Protein AF-A0A165CQB0-F1 (afdb_monomer_lite)

Secondary structure (DSSP, 8-state):
-------------PPP----PPP-----------------------PPP-----------------------TTTT---HHHHHHHHHHHHHHHHHHHHHHHHHHHHHHT--SHHHHHHHHHHHHHHH-HHHHHHHHHHT-TT-S--PPPPPPPPP-----------------HHHHHHHHHHHHHHHHHHHHHHHHHHHHHHHHHHHHHHHHHHHHTS--

Structure (mmCIF, N/CA/C/O backbone):
data_AF-A0A165CQB0-F1
#
_entry.id   AF-A0A165CQB0-F1
#
loop_
_atom_site.group_PDB
_atom_site.id
_atom_site.type_symbol
_atom_site.label_atom_id
_atom_site.label_alt_id
_atom_site.label_comp_id
_atom_site.label_asym_id
_atom_site.label_entity_id
_atom_site.label_seq_id
_atom_site.pdbx_PDB_ins_code
_atom_site.Cartn_x
_atom_site.Cartn_y
_atom_site.Cartn_z
_atom_site.occupancy
_atom_site.B_iso_or_equiv
_atom_site.auth_seq_id
_atom_site.auth_comp_id
_atom_site.auth_asym_id
_atom_site.auth_atom_id
_atom_site.pdbx_PDB_model_num
ATOM 1 N N . MET A 1 1 ? 46.510 50.539 23.919 1.00 41.25 1 MET A N 1
ATOM 2 C CA . MET A 1 1 ? 45.481 49.942 24.792 1.00 41.25 1 MET A CA 1
ATOM 3 C C . MET A 1 1 ? 45.260 48.513 24.314 1.00 41.25 1 MET A C 1
ATOM 5 O O . MET A 1 1 ? 44.801 48.380 23.190 1.00 41.25 1 MET A O 1
ATOM 9 N N . LEU A 1 2 ? 45.638 47.532 25.158 1.00 51.84 2 LEU A N 1
ATOM 10 C CA . LEU A 1 2 ? 45.328 46.079 25.126 1.00 51.84 2 LEU A CA 1
ATOM 11 C C . LEU A 1 2 ? 45.915 45.309 23.919 1.00 51.84 2 LEU A C 1
ATOM 13 O O . LEU A 1 2 ? 45.431 45.480 22.811 1.00 51.84 2 LEU A O 1
ATOM 17 N N . GLN A 1 3 ? 47.015 44.544 23.956 1.00 46.00 3 GLN A N 1
ATOM 18 C CA . GLN A 1 3 ? 47.642 43.621 24.929 1.00 46.00 3 GLN A CA 1
ATOM 19 C C . GLN A 1 3 ? 46.843 42.330 25.223 1.00 46.00 3 GLN A C 1
ATOM 21 O O . GLN A 1 3 ? 45.697 42.415 25.647 1.00 46.00 3 GLN A O 1
ATOM 26 N N . GLU A 1 4 ? 47.543 41.198 25.020 1.00 47.12 4 GLU A N 1
ATOM 27 C CA . GLU A 1 4 ? 47.291 39.792 25.425 1.00 47.12 4 GLU A CA 1
ATOM 28 C C . GLU A 1 4 ? 46.129 39.037 24.755 1.00 47.12 4 GLU A C 1
ATOM 30 O O . GLU A 1 4 ? 44.983 39.463 24.762 1.00 47.12 4 GLU A O 1
ATOM 35 N N . GLU A 1 5 ? 46.388 37.979 23.977 1.00 50.50 5 GLU A N 1
ATOM 36 C CA . GLU A 1 5 ? 46.899 36.644 24.367 1.00 50.50 5 GLU A CA 1
ATOM 37 C C . GLU A 1 5 ? 45.900 35.873 25.247 1.00 50.50 5 GLU A C 1
ATOM 39 O O . GLU A 1 5 ? 45.761 36.146 26.431 1.00 50.50 5 GLU A O 1
ATOM 44 N N . ALA A 1 6 ? 45.227 34.873 24.664 1.00 55.78 6 ALA A N 1
ATOM 45 C CA . ALA A 1 6 ? 44.652 33.759 25.417 1.00 55.78 6 ALA A CA 1
ATOM 46 C C . ALA A 1 6 ? 44.411 32.541 24.504 1.00 55.78 6 ALA A C 1
ATOM 48 O O . ALA A 1 6 ? 43.395 32.422 23.826 1.00 55.78 6 ALA A O 1
ATOM 49 N N . ALA A 1 7 ? 45.402 31.648 24.518 1.00 53.00 7 ALA A N 1
ATOM 50 C CA . ALA A 1 7 ? 45.262 30.195 24.596 1.00 53.00 7 ALA A CA 1
ATOM 51 C C . ALA A 1 7 ? 44.294 29.478 23.630 1.00 53.00 7 ALA A C 1
ATOM 53 O O . ALA A 1 7 ? 43.153 29.151 23.953 1.00 53.00 7 ALA A O 1
ATOM 54 N N . ALA A 1 8 ? 44.859 29.035 22.505 1.00 52.94 8 ALA A N 1
ATOM 55 C CA . ALA A 1 8 ? 44.456 27.798 21.847 1.00 52.94 8 ALA A CA 1
ATOM 56 C C . ALA A 1 8 ? 44.894 26.597 22.712 1.00 52.94 8 ALA A C 1
ATOM 58 O O . ALA A 1 8 ? 45.992 26.069 22.562 1.00 52.94 8 ALA A O 1
ATOM 59 N N . GLY A 1 9 ? 44.041 26.196 23.654 1.00 51.25 9 GLY A N 1
ATOM 60 C CA . GLY A 1 9 ? 44.181 24.975 24.450 1.00 51.25 9 GLY A CA 1
ATOM 61 C C . GLY A 1 9 ? 43.157 23.936 24.010 1.00 51.25 9 GLY A C 1
ATOM 62 O O . GLY A 1 9 ? 42.174 23.704 24.706 1.00 51.25 9 GLY A O 1
ATOM 63 N N . MET A 1 10 ? 43.344 23.349 22.827 1.00 53.88 10 MET A N 1
ATOM 64 C CA . MET A 1 10 ? 42.479 22.281 22.325 1.00 53.88 10 MET A CA 1
ATOM 65 C C . MET A 1 10 ? 43.031 20.948 22.834 1.00 53.88 10 MET A C 1
ATOM 67 O O . MET A 1 10 ? 43.909 20.340 22.227 1.00 53.88 10 MET A O 1
ATOM 71 N N . SER A 1 11 ? 42.576 20.562 24.026 1.00 61.16 11 SER A N 1
ATOM 72 C CA . SER A 1 11 ? 42.897 19.281 24.645 1.00 61.16 11 SER A CA 1
ATOM 73 C C . SER A 1 11 ? 42.334 18.135 23.812 1.00 61.16 11 SER A C 1
ATOM 75 O O . SER A 1 11 ? 41.124 17.943 23.705 1.00 61.16 11 SER A O 1
ATOM 77 N N . ASP A 1 12 ? 43.264 17.375 23.255 1.00 53.44 12 ASP A N 1
ATOM 78 C CA . ASP A 1 12 ? 43.100 16.026 22.746 1.00 53.44 12 ASP A CA 1
ATOM 79 C C . ASP A 1 12 ? 42.629 15.114 23.894 1.00 53.44 12 ASP A C 1
ATOM 81 O O . ASP A 1 12 ? 43.398 14.727 24.775 1.00 53.44 12 ASP A O 1
ATOM 85 N N . ALA A 1 13 ? 41.325 14.849 23.942 1.00 54.88 13 ALA A N 1
ATOM 86 C CA . ALA A 1 13 ? 40.715 13.903 24.866 1.00 54.88 13 ALA A CA 1
ATOM 87 C C . ALA A 1 13 ? 40.351 12.639 24.085 1.00 54.88 13 ALA A C 1
ATOM 89 O O . ALA A 1 13 ? 39.205 12.426 23.693 1.00 54.88 13 ALA A O 1
ATOM 90 N N . THR A 1 14 ? 41.361 11.803 23.852 1.00 68.81 14 THR A N 1
ATOM 91 C CA . THR A 1 14 ? 41.194 10.415 23.417 1.00 68.81 14 THR A CA 1
ATOM 92 C C . THR A 1 14 ? 40.509 9.621 24.543 1.00 68.81 14 THR A C 1
ATOM 94 O O . THR A 1 14 ? 41.091 9.493 25.624 1.00 68.81 14 THR A O 1
ATOM 97 N N . PRO A 1 15 ? 39.292 9.075 24.355 1.00 73.25 15 PRO A N 1
ATOM 98 C CA . PRO A 1 15 ? 38.699 8.178 25.340 1.00 73.25 15 PRO A CA 1
ATOM 99 C C . PRO A 1 15 ? 39.398 6.806 25.300 1.00 73.25 15 PRO A C 1
ATOM 101 O O . PRO A 1 15 ? 39.678 6.291 24.214 1.00 73.25 15 PRO A O 1
ATOM 104 N N . PRO A 1 16 ? 39.669 6.170 26.455 1.00 67.44 16 PRO A N 1
ATOM 105 C CA . PRO A 1 16 ? 40.209 4.822 26.478 1.00 67.44 16 PRO A CA 1
ATOM 106 C C . PRO A 1 16 ? 39.164 3.829 25.962 1.00 67.44 16 PRO A C 1
ATOM 108 O O . PRO A 1 16 ? 38.011 3.815 26.394 1.00 67.44 16 PRO A O 1
ATOM 111 N N . ALA A 1 17 ? 39.598 2.966 25.047 1.00 54.25 17 ALA A N 1
ATOM 112 C CA . ALA A 1 17 ? 38.855 1.803 24.600 1.00 54.25 17 ALA A CA 1
ATOM 113 C C . ALA A 1 17 ? 38.578 0.869 25.792 1.00 54.25 17 ALA A C 1
ATOM 115 O O . ALA A 1 17 ? 39.430 0.079 26.199 1.00 54.25 17 ALA A O 1
ATOM 116 N N . SER A 1 18 ? 37.372 0.941 26.355 1.00 57.50 18 SER A N 1
ATOM 117 C CA . SER A 1 18 ? 36.869 -0.089 27.261 1.00 57.50 18 SER A CA 1
ATOM 118 C C . SER A 1 18 ? 36.446 -1.309 26.449 1.00 57.50 18 SER A C 1
ATOM 120 O O . SER A 1 18 ? 35.315 -1.439 25.989 1.00 57.50 18 SER A O 1
ATOM 122 N N . SER A 1 19 ? 37.411 -2.208 26.287 1.00 58.03 19 SER A N 1
ATOM 123 C CA . SER A 1 19 ? 37.191 -3.625 26.038 1.00 58.03 19 SER A CA 1
ATOM 124 C C . SER A 1 19 ? 36.386 -4.222 27.197 1.00 58.03 19 SER A C 1
ATOM 126 O O . SER A 1 19 ? 36.899 -4.370 28.305 1.00 58.03 19 SER A O 1
ATOM 128 N N . SER A 1 20 ? 35.126 -4.580 26.955 1.00 52.28 20 SER A N 1
ATOM 129 C CA . SER A 1 20 ? 34.447 -5.614 27.736 1.00 52.28 20 SER A CA 1
ATOM 130 C C . SER A 1 20 ? 33.684 -6.533 26.783 1.00 52.28 20 SER A C 1
ATOM 132 O O . SER A 1 20 ? 32.557 -6.298 26.360 1.00 52.28 20 SER A O 1
ATOM 134 N N . SER A 1 21 ? 34.371 -7.602 26.384 1.00 58.16 21 SER A N 1
ATOM 135 C CA . SER A 1 21 ? 33.717 -8.768 25.797 1.00 58.16 21 SER A CA 1
ATOM 136 C C . SER A 1 21 ? 32.911 -9.467 26.897 1.00 58.16 21 SER A C 1
ATOM 138 O O . SER A 1 21 ? 33.495 -9.802 27.931 1.00 58.16 21 SER A O 1
ATOM 140 N N . PRO A 1 22 ? 31.602 -9.711 26.728 1.00 69.00 22 PRO A N 1
ATOM 141 C CA . PRO A 1 22 ? 30.880 -10.601 27.624 1.00 69.00 22 PRO A CA 1
ATOM 142 C C . PRO A 1 22 ? 31.337 -12.053 27.389 1.00 69.00 22 PRO A C 1
ATOM 144 O O . PRO A 1 22 ? 31.547 -12.452 26.238 1.00 69.00 22 PRO A O 1
ATOM 147 N N . PRO A 1 23 ? 31.495 -12.868 28.446 1.00 60.69 23 PRO A N 1
ATOM 148 C CA . PRO A 1 23 ? 31.787 -14.284 28.294 1.00 60.69 23 PRO A CA 1
ATOM 149 C C . PRO A 1 23 ? 30.616 -14.977 27.594 1.00 60.69 23 PRO A C 1
ATOM 151 O O . PRO A 1 23 ? 29.460 -14.856 28.000 1.00 60.69 23 PRO A O 1
ATOM 154 N N . ALA A 1 24 ? 30.938 -15.714 2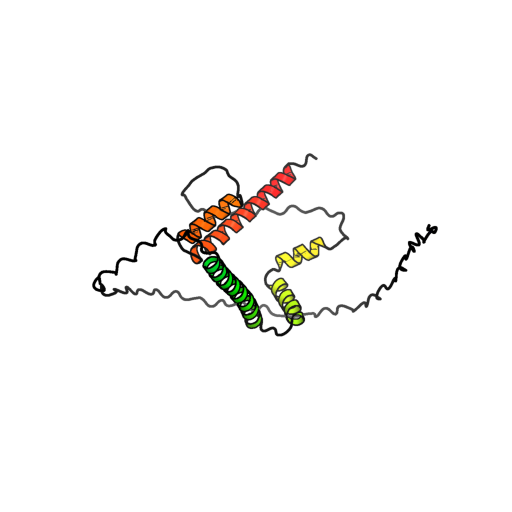6.533 1.00 48.28 24 ALA A N 1
ATOM 155 C CA . ALA A 1 24 ? 30.027 -16.615 25.853 1.00 48.28 24 ALA A CA 1
ATOM 156 C C . ALA A 1 24 ? 29.507 -17.666 26.847 1.00 48.28 24 ALA A C 1
ATOM 158 O O . ALA A 1 24 ? 30.182 -18.650 27.147 1.00 48.28 24 ALA A O 1
ATOM 159 N N . ALA A 1 25 ? 28.298 -17.451 27.364 1.00 49.19 25 ALA A N 1
ATOM 160 C CA . ALA A 1 25 ? 27.551 -18.471 28.076 1.00 49.19 25 ALA A CA 1
ATOM 161 C C . ALA A 1 25 ? 27.121 -19.539 27.061 1.00 49.19 25 ALA A C 1
ATOM 163 O O . ALA A 1 25 ? 26.152 -19.378 26.319 1.00 49.19 25 ALA A O 1
ATOM 164 N N . GLN A 1 26 ? 27.889 -20.625 27.001 1.00 51.22 26 GLN A N 1
ATOM 165 C CA . GLN A 1 26 ? 27.511 -21.847 26.306 1.00 51.22 26 GLN A CA 1
ATOM 166 C C . GLN A 1 26 ? 26.367 -22.506 27.082 1.00 51.22 26 GLN A C 1
ATOM 168 O O . GLN A 1 26 ? 26.589 -23.291 28.000 1.00 51.22 26 GLN A O 1
ATOM 173 N N . HIS A 1 27 ? 25.128 -22.166 26.735 1.00 46.94 27 HIS A N 1
ATOM 174 C CA . HIS A 1 27 ? 23.984 -22.968 27.141 1.00 46.94 27 HIS A CA 1
ATOM 175 C C . HIS A 1 27 ? 23.898 -24.195 26.221 1.00 46.94 27 HIS A C 1
ATOM 177 O O . HIS A 1 27 ? 23.790 -24.025 25.003 1.00 46.94 27 HIS A O 1
ATOM 183 N N . PRO A 1 28 ? 23.936 -25.427 26.758 1.00 57.69 28 PRO A N 1
ATOM 184 C CA . PRO A 1 28 ? 23.656 -26.615 25.971 1.00 57.69 28 PRO A CA 1
ATOM 185 C C . PRO A 1 28 ? 22.201 -26.558 25.501 1.00 57.69 28 PRO A C 1
ATOM 187 O O . PRO A 1 28 ? 21.262 -26.616 26.299 1.00 57.69 28 PRO A O 1
ATOM 190 N N . ILE A 1 29 ? 22.021 -26.424 24.188 1.00 50.78 29 ILE A N 1
ATOM 191 C CA . ILE A 1 29 ? 20.731 -26.569 23.519 1.00 50.78 29 ILE A CA 1
ATOM 192 C C . ILE A 1 29 ? 20.293 -28.019 23.728 1.00 50.78 29 ILE A C 1
ATOM 194 O O . ILE A 1 29 ? 20.739 -28.935 23.041 1.00 50.78 29 ILE A O 1
ATOM 198 N N . SER A 1 30 ? 19.435 -28.230 24.720 1.00 52.56 30 SER A N 1
ATOM 199 C CA . SER A 1 30 ? 18.716 -29.486 24.883 1.00 52.56 30 SER A CA 1
ATOM 200 C C . SER A 1 30 ? 17.638 -29.525 23.804 1.00 52.56 30 SER A C 1
ATOM 202 O O . SER A 1 30 ? 16.653 -28.796 23.895 1.00 52.56 30 SER A O 1
ATOM 204 N N . LEU A 1 31 ? 17.847 -30.328 22.756 1.00 54.12 31 LEU A N 1
ATOM 205 C CA . LEU A 1 31 ? 16.809 -30.665 21.781 1.00 54.12 31 LEU A CA 1
ATOM 206 C C . LEU A 1 31 ? 15.645 -31.352 22.517 1.00 54.12 31 LEU A C 1
ATOM 208 O O . LEU A 1 31 ? 15.852 -32.435 23.071 1.00 54.12 31 LEU A O 1
ATOM 212 N N . PRO A 1 32 ? 14.412 -30.816 22.491 1.00 60.06 32 PRO A N 1
ATOM 213 C CA . PRO A 1 32 ? 13.254 -31.636 22.777 1.00 60.06 32 PRO A CA 1
ATOM 214 C C . PRO A 1 32 ? 13.015 -32.556 21.576 1.00 60.06 32 PRO A C 1
ATOM 216 O O . PRO A 1 32 ? 12.502 -32.148 20.535 1.00 60.06 32 PRO A O 1
ATOM 219 N N . THR A 1 33 ? 13.392 -33.821 21.738 1.00 53.94 33 THR A N 1
ATOM 220 C CA . THR A 1 33 ? 12.831 -34.944 20.987 1.00 53.94 33 THR A CA 1
ATOM 221 C C . THR A 1 33 ? 11.312 -34.883 21.121 1.00 53.94 33 THR A C 1
ATOM 223 O O . THR A 1 33 ? 10.771 -35.199 22.179 1.00 53.94 33 THR A O 1
ATOM 226 N N . GLN A 1 34 ? 10.620 -34.450 20.068 1.00 49.59 34 GLN A N 1
ATOM 227 C CA . GLN A 1 34 ? 9.165 -34.505 20.003 1.00 49.59 34 GLN A CA 1
ATOM 228 C C . GLN A 1 34 ? 8.757 -35.745 19.196 1.00 49.59 34 GLN A C 1
ATOM 230 O O . GLN A 1 34 ? 8.912 -35.763 17.974 1.00 49.59 34 GLN A O 1
ATOM 235 N N . PRO A 1 35 ? 8.245 -36.804 19.843 1.00 57.22 35 PRO A N 1
ATOM 236 C CA . PRO A 1 35 ? 7.571 -37.871 19.140 1.00 57.22 35 PRO A CA 1
ATOM 237 C C . PRO A 1 35 ? 6.119 -37.460 18.888 1.00 57.22 35 PRO A C 1
ATOM 239 O O . PRO A 1 35 ? 5.387 -37.089 19.802 1.00 57.22 35 PRO A O 1
ATOM 242 N N . GLY A 1 36 ? 5.678 -37.652 17.653 1.00 47.16 36 GLY A N 1
ATOM 243 C CA . GLY A 1 36 ? 4.323 -38.123 17.433 1.00 47.16 36 GLY A CA 1
ATOM 244 C C . GLY A 1 36 ? 3.300 -37.089 16.986 1.00 47.16 36 GLY A C 1
ATOM 245 O O . GLY A 1 36 ? 2.839 -36.237 17.739 1.00 47.16 36 GLY A O 1
ATOM 246 N N . ARG A 1 37 ? 2.794 -37.402 15.792 1.00 50.03 37 ARG A N 1
ATOM 247 C CA . ARG A 1 37 ? 1.373 -37.610 15.481 1.00 50.03 37 ARG A CA 1
ATOM 248 C C . ARG A 1 37 ? 0.874 -36.625 14.436 1.00 50.03 37 ARG A C 1
ATOM 250 O O . ARG A 1 37 ? 0.355 -35.557 14.738 1.00 50.03 37 ARG A O 1
ATOM 257 N N . ALA A 1 38 ? 0.981 -37.075 13.188 1.00 51.03 38 ALA A N 1
ATOM 258 C CA . ALA A 1 38 ? 0.192 -36.574 12.081 1.00 51.03 38 ALA A CA 1
ATOM 259 C C . ALA A 1 38 ? -1.291 -36.600 12.479 1.00 51.03 38 ALA A C 1
ATOM 261 O O . ALA A 1 38 ? -1.895 -37.667 12.604 1.00 51.03 38 ALA A O 1
ATOM 262 N N . GLN A 1 39 ? -1.865 -35.425 12.722 1.00 55.62 39 GLN A N 1
ATOM 263 C CA . GLN A 1 39 ? -3.307 -35.257 12.692 1.00 55.62 39 GLN A CA 1
ATOM 264 C C . GLN A 1 39 ? -3.672 -34.851 11.271 1.00 55.62 39 GLN A C 1
ATOM 266 O O . GLN A 1 39 ? -3.257 -33.801 10.784 1.00 55.62 39 GLN A O 1
ATOM 271 N N . ALA A 1 40 ? -4.408 -35.731 10.597 1.00 52.78 40 ALA A N 1
ATOM 272 C CA . ALA A 1 40 ? -5.038 -35.431 9.328 1.00 52.78 40 ALA A CA 1
ATOM 273 C C . ALA A 1 40 ? -5.959 -34.221 9.523 1.00 52.78 40 ALA A C 1
ATOM 275 O O . ALA A 1 40 ? -6.926 -34.276 10.285 1.00 52.78 40 ALA A O 1
ATOM 276 N N . LEU A 1 41 ? -5.621 -33.117 8.858 1.00 50.69 41 LEU A N 1
ATOM 277 C CA . LEU A 1 41 ? -6.426 -31.908 8.839 1.00 50.69 41 LEU A CA 1
ATOM 278 C C . LEU A 1 41 ? -7.689 -32.204 8.017 1.00 50.69 41 LEU A C 1
ATOM 280 O O . LEU A 1 41 ? -7.671 -32.194 6.788 1.00 50.69 41 LEU A O 1
ATOM 284 N N . VAL A 1 42 ? -8.787 -32.526 8.697 1.00 59.12 42 VAL A N 1
ATOM 285 C CA . VAL A 1 42 ? -10.112 -32.608 8.078 1.00 59.12 42 VAL A CA 1
ATOM 286 C C . VAL A 1 42 ? -10.581 -31.174 7.842 1.00 59.12 42 VAL A C 1
ATOM 288 O O . VAL A 1 42 ? -10.980 -30.484 8.778 1.00 59.12 42 VAL A O 1
ATOM 291 N N . LEU A 1 43 ? -10.498 -30.701 6.595 1.00 56.25 43 LEU A N 1
ATOM 292 C CA . LEU A 1 43 ? -11.099 -29.426 6.209 1.00 56.25 43 LEU A CA 1
ATOM 293 C C . LEU A 1 43 ? -12.634 -29.541 6.271 1.00 56.25 43 LEU A C 1
ATOM 295 O O . LEU A 1 43 ? -13.196 -30.475 5.690 1.00 56.25 43 LEU A O 1
ATOM 299 N N . PRO A 1 44 ? -13.346 -28.592 6.906 1.00 55.09 44 PRO A N 1
ATOM 300 C CA . PRO A 1 44 ? -14.793 -28.520 6.793 1.00 55.09 44 PRO A CA 1
ATOM 301 C C . PRO A 1 44 ? -15.171 -28.139 5.358 1.00 55.09 44 PRO A C 1
ATOM 303 O O . PRO A 1 44 ? -14.900 -27.038 4.879 1.00 55.09 44 PRO A O 1
ATOM 306 N N . SER A 1 45 ? -15.811 -29.085 4.674 1.00 49.25 45 SER A N 1
ATOM 307 C CA . SER A 1 45 ? -16.421 -28.906 3.361 1.00 49.25 45 SER A CA 1
ATOM 308 C C . SER A 1 45 ? -17.496 -27.816 3.450 1.00 49.25 45 SER A C 1
ATOM 310 O O . SER A 1 45 ? -18.559 -28.003 4.049 1.00 49.25 45 SER A O 1
ATOM 312 N N . ARG A 1 46 ? -17.194 -26.630 2.913 1.00 49.41 46 ARG A N 1
ATOM 313 C CA . ARG A 1 46 ? -18.097 -25.476 2.921 1.00 49.41 46 ARG A CA 1
ATOM 314 C C . ARG A 1 46 ? -19.166 -25.696 1.851 1.00 49.41 46 ARG A C 1
ATOM 316 O O . ARG A 1 46 ? -18.962 -25.412 0.677 1.00 49.41 46 ARG A O 1
ATOM 323 N N . ARG A 1 47 ? -20.295 -26.259 2.281 1.00 53.31 47 ARG A N 1
ATOM 324 C CA . ARG A 1 47 ? -21.495 -26.497 1.473 1.00 53.31 47 ARG A CA 1
ATOM 325 C C . ARG A 1 47 ? -21.986 -25.179 0.869 1.00 53.31 47 ARG A C 1
ATOM 327 O O . ARG A 1 47 ? -22.362 -24.257 1.590 1.00 53.31 47 ARG A O 1
ATOM 334 N N . SER A 1 48 ? -21.975 -25.108 -0.453 1.00 51.72 48 SER A N 1
ATOM 335 C CA . SER A 1 48 ? -22.561 -24.040 -1.255 1.00 51.72 48 SER A CA 1
ATOM 336 C C . SER A 1 48 ? -24.078 -24.035 -1.058 1.00 51.72 48 SER A C 1
ATOM 338 O O . SER A 1 48 ? -24.749 -25.013 -1.387 1.00 51.72 48 SER A O 1
ATOM 340 N N . SER A 1 49 ? -24.624 -22.939 -0.535 1.00 57.84 49 SER A N 1
ATOM 341 C CA . SER A 1 49 ? -26.064 -22.671 -0.572 1.00 57.84 49 SER A CA 1
ATOM 342 C C . SER A 1 49 ? -26.376 -21.827 -1.812 1.00 57.84 49 SER A C 1
ATOM 344 O O . SER A 1 49 ? -25.884 -20.700 -1.896 1.00 57.84 49 SER A O 1
ATOM 346 N N . PRO A 1 50 ? -27.186 -22.312 -2.769 1.00 60.62 50 PRO A N 1
ATOM 347 C CA . PRO A 1 50 ? -27.731 -21.467 -3.821 1.00 60.62 50 PRO A CA 1
ATOM 348 C C . PRO A 1 50 ? -28.855 -20.608 -3.229 1.00 60.62 50 PRO A C 1
ATOM 350 O O . PRO A 1 50 ? -29.987 -21.059 -3.072 1.00 60.62 50 PRO A O 1
ATOM 353 N N . SER A 1 51 ? -28.542 -19.359 -2.878 1.00 49.91 51 SER A N 1
ATOM 354 C CA . SER A 1 51 ? -29.570 -18.363 -2.566 1.00 49.91 51 SER A CA 1
ATOM 355 C C . SER A 1 51 ? -30.121 -17.794 -3.871 1.00 49.91 51 SER A C 1
ATOM 357 O O . SER A 1 51 ? -29.693 -16.748 -4.357 1.00 49.91 51 SER A O 1
ATOM 359 N N . SER A 1 52 ? -31.072 -18.529 -4.445 1.00 54.75 52 SER A N 1
ATOM 360 C CA . SER A 1 52 ? -32.108 -17.953 -5.297 1.00 54.75 52 SER A CA 1
ATOM 361 C C . SER A 1 52 ? -32.971 -17.052 -4.419 1.00 54.75 52 SER A C 1
ATOM 363 O O . SER A 1 52 ? -33.775 -17.528 -3.621 1.00 54.75 52 SER A O 1
ATOM 365 N N . GLY A 1 53 ? -32.774 -15.746 -4.553 1.00 49.66 53 GLY A N 1
ATOM 366 C CA . GLY A 1 53 ? -33.536 -14.723 -3.852 1.00 49.66 53 GLY A CA 1
ATOM 367 C C . GLY A 1 53 ? -33.634 -13.479 -4.715 1.00 49.66 53 GLY A C 1
ATOM 368 O O . GLY A 1 53 ? -32.913 -12.509 -4.499 1.00 49.66 53 GLY A O 1
ATOM 369 N N . ALA A 1 54 ? -34.509 -13.526 -5.718 1.00 56.69 54 ALA A N 1
ATOM 370 C CA . ALA A 1 54 ? -34.957 -12.351 -6.446 1.00 56.69 54 ALA A CA 1
ATOM 371 C C . ALA A 1 54 ? -35.689 -11.417 -5.468 1.00 56.69 54 ALA A C 1
ATOM 373 O O . ALA A 1 54 ? -36.861 -11.612 -5.155 1.00 56.69 54 ALA A O 1
ATOM 374 N N . LEU A 1 55 ? -34.981 -10.410 -4.959 1.00 49.19 55 LEU A N 1
ATOM 375 C CA . LEU A 1 55 ? -35.581 -9.285 -4.253 1.00 49.19 55 LEU A CA 1
ATOM 376 C C . LEU A 1 55 ? -36.062 -8.272 -5.292 1.00 49.19 55 LEU A C 1
ATOM 378 O O . LEU A 1 55 ? -35.348 -7.354 -5.686 1.00 49.19 55 LEU A O 1
ATOM 382 N N . THR A 1 56 ? -37.301 -8.449 -5.740 1.00 52.22 56 THR A N 1
ATOM 383 C CA . THR A 1 56 ? -38.101 -7.374 -6.329 1.00 52.22 56 THR A CA 1
ATOM 384 C C . THR A 1 56 ? -38.310 -6.291 -5.272 1.00 52.22 56 THR A C 1
ATOM 386 O O . THR A 1 56 ? -39.153 -6.436 -4.387 1.00 52.22 56 THR A O 1
ATOM 389 N N . LEU A 1 57 ? -37.526 -5.211 -5.338 1.00 55.12 57 LEU A N 1
ATOM 390 C CA . LEU A 1 57 ? -37.827 -3.993 -4.592 1.00 55.12 57 LEU A CA 1
ATOM 391 C C . LEU A 1 57 ?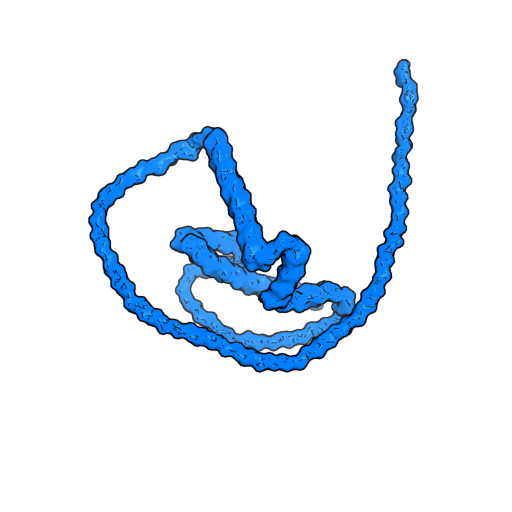 -39.024 -3.275 -5.240 1.00 55.12 57 LEU A C 1
ATOM 393 O O . LEU A 1 57 ? -39.048 -3.126 -6.464 1.00 55.12 57 LEU A O 1
ATOM 397 N N . PRO A 1 58 ? -39.993 -2.777 -4.451 1.00 59.81 58 PRO A N 1
ATOM 398 C CA . PRO A 1 58 ? -41.034 -1.901 -4.966 1.00 59.81 58 PRO A CA 1
ATOM 399 C C . PRO A 1 58 ? -40.408 -0.593 -5.459 1.00 59.81 58 PRO A C 1
ATOM 401 O O . PRO A 1 58 ? -39.655 0.067 -4.737 1.00 59.81 58 PRO A O 1
ATOM 404 N N . SER A 1 59 ? -40.730 -0.217 -6.697 1.00 49.84 59 SER A N 1
ATOM 405 C CA . SER A 1 59 ? -40.380 1.067 -7.297 1.00 49.84 59 SER A CA 1
ATOM 406 C C . SER A 1 59 ? -40.850 2.205 -6.392 1.00 49.84 59 SER A C 1
ATOM 408 O O . SER A 1 59 ? -42.037 2.516 -6.296 1.00 49.84 59 SER A O 1
ATOM 410 N N . ARG A 1 60 ? -39.892 2.813 -5.691 1.00 49.88 60 ARG A N 1
ATOM 411 C CA . ARG A 1 60 ? -40.102 3.998 -4.867 1.00 49.88 60 ARG A CA 1
ATOM 412 C C . ARG A 1 60 ? -40.501 5.154 -5.792 1.00 49.88 60 ARG A C 1
ATOM 414 O O . ARG A 1 60 ? -39.754 5.430 -6.731 1.00 49.88 60 ARG A O 1
ATOM 421 N N . PRO A 1 61 ? -41.630 5.841 -5.548 1.00 57.09 61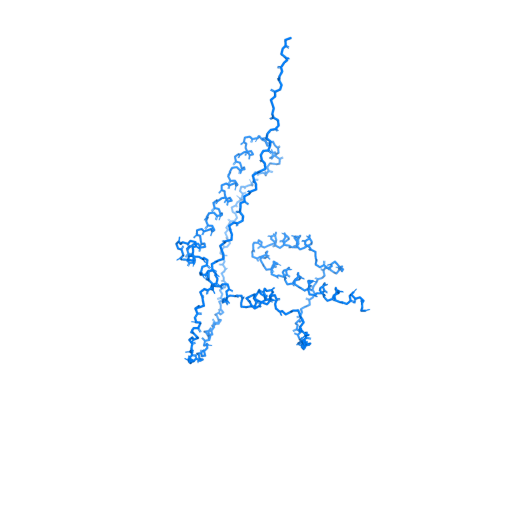 PRO A N 1
ATOM 422 C CA . PRO A 1 61 ? -42.021 6.989 -6.350 1.00 57.09 61 PRO A CA 1
ATOM 423 C C . PRO A 1 61 ? -40.912 8.040 -6.295 1.00 57.09 61 PRO A C 1
ATOM 425 O O . PRO A 1 61 ? -40.451 8.438 -5.221 1.00 57.09 61 PRO A O 1
ATOM 428 N N . THR A 1 62 ? -40.468 8.444 -7.480 1.00 56.97 62 THR A N 1
ATOM 429 C CA . THR A 1 62 ? -39.534 9.533 -7.746 1.00 56.97 62 THR A CA 1
ATOM 430 C C . THR A 1 62 ? -40.040 10.814 -7.098 1.00 56.97 62 THR A C 1
ATOM 432 O O . THR A 1 62 ? -40.822 11.568 -7.673 1.00 56.97 62 THR A O 1
ATOM 435 N N . ARG A 1 63 ? -39.579 11.065 -5.871 1.00 56.50 63 ARG A N 1
ATOM 436 C CA . ARG A 1 63 ? -39.580 12.397 -5.274 1.00 56.50 63 ARG A CA 1
ATOM 437 C C . ARG A 1 63 ? -38.585 13.233 -6.086 1.00 56.50 63 ARG A C 1
ATOM 439 O O . ARG A 1 63 ? -37.444 12.786 -6.213 1.00 56.50 63 ARG A O 1
ATOM 446 N N . PRO A 1 64 ? -38.970 14.398 -6.637 1.00 54.06 64 PRO A N 1
ATOM 447 C CA . PRO A 1 64 ? -38.024 15.277 -7.307 1.00 54.06 64 PRO A CA 1
ATOM 448 C C . PRO A 1 64 ? -36.905 15.609 -6.321 1.00 54.06 64 PRO A C 1
ATOM 450 O O . PRO A 1 64 ? -37.133 16.181 -5.253 1.00 54.06 64 PRO A O 1
ATOM 453 N N . LEU A 1 65 ? -35.709 15.136 -6.662 1.00 56.09 65 LEU A N 1
ATOM 454 C CA . LEU A 1 65 ? -34.484 15.392 -5.931 1.00 56.09 65 LEU A CA 1
ATOM 455 C C . LEU A 1 65 ? -34.302 16.918 -5.899 1.00 56.09 65 LEU A C 1
ATOM 457 O O . LEU A 1 65 ? -34.330 17.534 -6.970 1.00 56.09 65 LEU A O 1
ATOM 461 N N . PRO A 1 66 ? -34.155 17.558 -4.724 1.00 57.16 66 PRO A N 1
ATOM 462 C CA . PRO A 1 66 ? -33.725 18.943 -4.687 1.00 57.16 66 PRO A CA 1
ATOM 463 C C . PRO A 1 66 ? -32.399 18.999 -5.435 1.00 57.16 66 PRO A C 1
ATOM 465 O O . PRO A 1 66 ? -31.437 18.329 -5.059 1.00 57.16 66 PRO A O 1
ATOM 468 N N . LYS A 1 67 ? -32.411 19.735 -6.549 1.00 54.22 67 LYS A N 1
ATOM 469 C CA . LYS A 1 67 ? -31.243 20.095 -7.345 1.00 54.22 67 LYS A CA 1
ATOM 470 C C . LYS A 1 67 ? -30.103 20.379 -6.364 1.00 54.22 67 LYS A C 1
ATOM 472 O O . LYS A 1 67 ? -30.248 21.333 -5.594 1.00 54.22 67 LYS A O 1
ATOM 477 N N . PRO A 1 68 ? -29.031 19.562 -6.320 1.00 53.88 68 PRO A N 1
ATOM 478 C CA . PRO A 1 68 ? -27.879 19.930 -5.519 1.00 53.88 68 PRO A CA 1
ATOM 479 C C . PRO A 1 68 ? -27.488 21.329 -5.999 1.00 53.88 68 PRO A C 1
ATOM 481 O O . PRO A 1 68 ? -27.410 21.532 -7.221 1.00 53.88 68 PRO A O 1
ATOM 484 N N . PRO A 1 69 ? -27.361 22.327 -5.101 1.00 52.03 69 PRO A N 1
ATOM 485 C CA . PRO A 1 69 ? -26.836 23.611 -5.518 1.00 52.03 69 PRO A CA 1
ATOM 486 C C . PRO A 1 69 ? -25.526 23.293 -6.221 1.00 52.03 69 PRO A C 1
ATOM 488 O O . PRO A 1 69 ? -24.714 22.536 -5.684 1.00 52.03 69 PRO A O 1
ATOM 491 N N . ALA A 1 70 ? -25.415 23.764 -7.467 1.00 54.44 70 ALA A N 1
ATOM 492 C CA . ALA A 1 70 ? -24.215 23.646 -8.272 1.00 54.44 70 ALA A CA 1
ATOM 493 C C . ALA A 1 70 ? -23.034 23.829 -7.327 1.00 54.44 70 ALA A C 1
ATOM 495 O O . ALA A 1 70 ? -22.985 24.853 -6.641 1.00 54.44 70 ALA A O 1
ATOM 496 N N . ALA A 1 71 ? -22.192 22.797 -7.202 1.00 52.53 71 ALA A N 1
ATOM 497 C CA . ALA A 1 71 ? -20.961 22.874 -6.442 1.00 52.53 71 ALA A CA 1
ATOM 498 C C . ALA A 1 71 ? -20.212 24.059 -7.036 1.00 52.53 71 ALA A C 1
ATOM 500 O O . ALA A 1 71 ? -19.671 23.988 -8.139 1.00 52.53 71 ALA A O 1
ATOM 501 N N . SER A 1 72 ? -20.376 25.196 -6.368 1.00 46.62 72 SER A N 1
ATOM 502 C CA . SER A 1 72 ? -19.981 26.480 -6.888 1.00 46.62 72 SER A CA 1
ATOM 503 C C . SER A 1 72 ? -18.479 26.373 -6.998 1.00 46.62 72 SER A C 1
ATOM 505 O O . SER A 1 72 ? -17.788 26.257 -5.986 1.00 46.62 72 SER A O 1
ATOM 507 N N . ALA A 1 73 ? -17.968 26.430 -8.223 1.00 51.03 73 ALA A N 1
ATOM 508 C CA . ALA A 1 73 ? -16.552 26.593 -8.529 1.00 51.03 73 ALA A CA 1
ATOM 509 C C . ALA A 1 73 ? -16.006 27.956 -8.030 1.00 51.03 73 ALA A C 1
ATOM 511 O O . ALA A 1 73 ? -15.052 28.500 -8.568 1.00 51.03 73 ALA A O 1
ATOM 512 N N . SER A 1 74 ? -16.613 28.513 -6.979 1.00 45.81 74 SER A N 1
ATOM 513 C CA . SER A 1 74 ? -16.162 29.639 -6.169 1.00 45.81 74 SER A CA 1
ATOM 514 C C . SER A 1 74 ? -15.229 29.186 -5.029 1.00 45.81 74 SER A C 1
ATOM 516 O O . SER A 1 74 ? -14.825 30.001 -4.208 1.00 45.81 74 SER A O 1
ATOM 518 N N . ALA A 1 75 ? -14.866 27.898 -4.966 1.00 51.97 75 ALA A N 1
ATOM 519 C CA . ALA A 1 75 ? -14.051 27.285 -3.910 1.00 51.97 75 ALA A CA 1
ATOM 520 C C . ALA A 1 75 ? -12.524 27.502 -4.048 1.00 51.97 75 ALA A C 1
ATOM 522 O O . ALA A 1 75 ? -11.743 26.722 -3.512 1.00 51.97 75 ALA A O 1
ATOM 523 N N . LEU A 1 76 ? -12.083 28.547 -4.759 1.00 52.44 76 LEU A N 1
ATOM 524 C CA . LEU A 1 76 ? -10.664 28.937 -4.849 1.00 52.44 76 LEU A CA 1
ATOM 525 C C . LEU A 1 76 ? -10.358 30.292 -4.202 1.00 52.44 76 LEU A C 1
ATOM 527 O O . LEU A 1 76 ? -9.209 30.725 -4.188 1.00 52.44 76 LEU A O 1
ATOM 531 N N . SER A 1 77 ? -11.343 30.919 -3.560 1.00 53.25 77 SER A N 1
ATOM 532 C CA . SER A 1 77 ? -11.074 31.914 -2.524 1.00 53.25 77 SER A CA 1
ATOM 533 C C . SER A 1 77 ? -10.699 31.169 -1.240 1.00 53.25 77 SER A C 1
ATOM 535 O O . SER A 1 77 ? -11.487 31.121 -0.296 1.00 53.25 77 SER A O 1
ATOM 537 N N . LEU A 1 78 ? -9.530 30.514 -1.216 1.00 56.66 78 LEU A N 1
ATOM 538 C CA . LEU A 1 78 ? -8.963 29.959 0.014 1.00 56.66 78 LEU A CA 1
ATOM 539 C C . LEU A 1 78 ? -8.711 31.126 0.973 1.00 56.66 78 LEU A C 1
ATOM 541 O O . LEU A 1 78 ? -7.624 31.699 1.008 1.00 56.66 78 LEU A O 1
ATOM 545 N N . SER A 1 79 ? -9.710 31.497 1.774 1.00 67.81 79 SER A N 1
ATOM 546 C CA . SER A 1 79 ? -9.434 32.266 2.976 1.00 67.81 79 SER A CA 1
ATOM 547 C C . SER A 1 79 ? -8.480 31.409 3.816 1.00 67.81 79 SER A C 1
ATOM 549 O O . SER A 1 79 ? -8.846 30.281 4.162 1.00 67.81 79 SER A O 1
ATOM 551 N N . PRO A 1 80 ? -7.269 31.891 4.146 1.00 74.44 80 PRO A N 1
ATOM 552 C CA . PRO A 1 80 ? -6.252 31.095 4.840 1.00 74.44 80 PRO A CA 1
ATOM 553 C C . PRO A 1 80 ? -6.763 30.508 6.166 1.00 74.44 80 PRO A C 1
ATOM 555 O O . PRO A 1 80 ? -6.340 29.433 6.580 1.00 74.44 80 PRO A O 1
ATOM 558 N N . LEU A 1 81 ? -7.759 31.155 6.777 1.00 74.88 81 LEU A N 1
ATOM 559 C CA . LEU A 1 81 ? -8.481 30.665 7.952 1.00 74.88 81 LEU A CA 1
ATOM 560 C C . LEU A 1 81 ? -9.259 29.358 7.703 1.00 74.88 81 LEU A C 1
ATOM 562 O O . LEU A 1 81 ? -9.230 28.460 8.541 1.00 74.88 81 LEU A O 1
ATOM 566 N N . HIS A 1 82 ? -9.917 29.208 6.551 1.00 76.19 82 HIS A N 1
ATOM 567 C CA . HIS A 1 82 ? -10.628 27.974 6.198 1.00 76.19 82 HIS A CA 1
ATOM 568 C C . HIS A 1 82 ? -9.668 26.845 5.808 1.00 76.19 82 HIS A C 1
ATOM 570 O O . HIS A 1 82 ? -9.903 25.693 6.173 1.00 76.19 82 HIS A O 1
ATOM 576 N N . ALA A 1 83 ? -8.568 27.173 5.124 1.00 79.19 83 ALA A N 1
ATOM 577 C CA . ALA A 1 83 ? -7.525 26.206 4.788 1.00 79.19 83 ALA A CA 1
ATOM 578 C C . ALA A 1 83 ? -6.878 25.613 6.051 1.00 79.19 83 ALA A C 1
ATOM 580 O O . ALA A 1 83 ? -6.695 24.400 6.136 1.00 79.19 83 ALA A O 1
ATOM 581 N N . LEU A 1 84 ? -6.616 26.449 7.065 1.00 81.62 84 LEU A N 1
ATOM 582 C CA . LEU A 1 84 ? -6.082 26.007 8.355 1.00 81.62 84 LEU A CA 1
ATOM 583 C C . LEU A 1 84 ? -7.049 25.059 9.085 1.00 81.62 84 LEU A C 1
ATOM 585 O O . LEU A 1 84 ? -6.620 24.043 9.629 1.00 81.62 84 LEU A O 1
ATOM 589 N N . GLY A 1 85 ? -8.354 25.350 9.052 1.00 84.19 85 GLY A N 1
ATOM 590 C CA . GLY A 1 85 ? -9.377 24.484 9.645 1.00 84.19 85 GLY A CA 1
ATOM 591 C C . GLY A 1 85 ? -9.473 23.117 8.960 1.00 84.19 85 GLY A C 1
ATOM 592 O O . GLY A 1 85 ? -9.477 22.084 9.630 1.00 84.19 85 GLY A O 1
ATOM 593 N N . ALA A 1 86 ? -9.489 23.097 7.624 1.00 83.56 86 ALA A N 1
ATOM 594 C CA . ALA A 1 86 ? -9.514 21.855 6.851 1.00 83.56 86 ALA A CA 1
ATOM 595 C C . ALA A 1 86 ? -8.241 21.020 7.068 1.00 83.56 86 ALA A C 1
ATOM 597 O O . ALA A 1 86 ? -8.320 19.809 7.277 1.00 83.56 86 ALA A O 1
ATOM 598 N N . PHE A 1 87 ? -7.074 21.670 7.091 1.00 84.38 87 PHE A N 1
ATOM 599 C CA . PHE A 1 87 ? -5.795 21.022 7.373 1.00 84.38 87 PHE A CA 1
ATOM 600 C C . PHE A 1 87 ? -5.742 20.421 8.786 1.00 84.38 87 PHE A C 1
ATOM 602 O O . PHE A 1 87 ? -5.269 19.296 8.964 1.00 84.38 87 PHE A O 1
ATOM 609 N N . GLY A 1 88 ? -6.271 21.130 9.788 1.00 90.00 88 GLY A N 1
ATOM 610 C CA . GLY A 1 88 ? -6.356 20.634 11.161 1.00 90.00 88 GLY A CA 1
ATOM 611 C C . GLY A 1 88 ? -7.235 19.388 11.284 1.00 90.00 88 GLY A C 1
ATOM 612 O O . GLY A 1 88 ? -6.816 18.399 11.885 1.00 90.00 88 GLY A O 1
ATOM 613 N N . LEU A 1 89 ? -8.420 19.395 10.661 1.00 88.69 89 LEU A N 1
ATOM 614 C CA . LEU A 1 89 ? -9.315 18.231 10.649 1.00 88.69 89 LEU A CA 1
ATOM 615 C C . LEU A 1 89 ? -8.703 17.037 9.912 1.00 88.69 89 LEU A C 1
ATOM 617 O O . LEU A 1 89 ? -8.793 15.912 10.400 1.00 88.69 89 LEU A O 1
ATOM 621 N N . ALA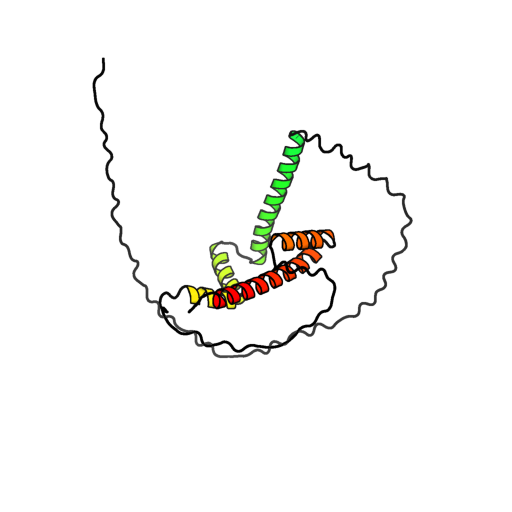 A 1 90 ? -8.042 17.272 8.777 1.00 86.31 90 ALA A N 1
ATOM 622 C CA . ALA A 1 90 ? -7.330 16.221 8.058 1.00 86.31 90 ALA A CA 1
ATOM 623 C C . ALA A 1 90 ? -6.213 15.610 8.920 1.00 86.31 90 ALA A C 1
ATOM 625 O O . ALA A 1 90 ? -6.128 14.389 9.047 1.00 86.31 90 ALA A O 1
ATOM 626 N N . SER A 1 91 ? -5.407 16.450 9.576 1.00 90.69 91 SER A N 1
ATOM 627 C CA . SER A 1 91 ? -4.324 16.005 10.462 1.00 90.69 91 SER A CA 1
ATOM 628 C C . SER A 1 91 ? -4.854 15.189 11.642 1.00 90.69 91 SER A C 1
ATOM 630 O O . SER A 1 91 ? -4.323 14.122 11.941 1.00 90.69 91 SER A O 1
ATOM 632 N N . LEU A 1 92 ? -5.946 15.635 12.273 1.00 89.12 92 LEU A N 1
ATOM 633 C CA . LEU A 1 92 ? -6.620 14.883 13.334 1.00 89.12 92 LEU A CA 1
ATOM 634 C C . LEU A 1 92 ? -7.178 13.549 12.835 1.00 89.12 92 LEU A C 1
ATOM 636 O O . LEU A 1 92 ? -7.072 12.552 13.543 1.00 89.12 92 LEU A O 1
ATOM 640 N N . GLY A 1 93 ? -7.729 13.509 11.621 1.00 91.19 93 GLY A N 1
ATOM 641 C CA . GLY A 1 93 ? -8.192 12.274 10.994 1.00 91.19 93 GLY A CA 1
ATOM 642 C C . GLY A 1 93 ? -7.056 11.270 10.797 1.00 91.19 93 GLY A C 1
ATOM 643 O O . GLY A 1 93 ? -7.196 10.107 11.168 1.00 91.19 93 GLY A O 1
ATOM 644 N N . VAL A 1 94 ? -5.906 11.721 10.290 1.00 91.12 94 VAL A N 1
ATOM 645 C CA . VAL A 1 94 ? -4.719 10.870 10.102 1.00 91.12 94 VAL A CA 1
ATOM 646 C C . VAL A 1 94 ? -4.171 10.378 11.441 1.00 91.12 94 VAL A C 1
ATOM 648 O O . VAL A 1 94 ? -3.923 9.184 11.591 1.00 91.12 94 VAL A O 1
ATOM 651 N N . VAL A 1 95 ? -4.031 11.259 12.437 1.00 93.31 95 VAL A N 1
ATOM 652 C CA . VAL A 1 95 ? -3.575 10.875 13.785 1.00 93.31 95 VAL A CA 1
ATOM 653 C C . VAL A 1 95 ? -4.559 9.903 14.435 1.00 93.31 95 VAL A C 1
ATOM 655 O O . VAL A 1 95 ? -4.138 8.915 15.033 1.00 93.31 95 VAL A O 1
ATOM 658 N N . GLY A 1 96 ? -5.863 10.135 14.279 1.00 92.75 96 GLY A N 1
ATOM 659 C CA . GLY A 1 96 ? -6.917 9.256 14.780 1.00 92.75 96 GLY A CA 1
ATOM 660 C C . GLY A 1 96 ? -6.890 7.877 14.125 1.00 92.75 96 GLY A C 1
ATOM 661 O O . GLY A 1 96 ? -6.966 6.871 14.826 1.00 92.75 96 GLY A O 1
ATOM 662 N N . LEU A 1 97 ? -6.712 7.807 12.804 1.00 90.25 97 LEU A N 1
ATOM 663 C CA . LEU A 1 97 ? -6.556 6.543 12.081 1.00 90.25 97 LEU A CA 1
ATOM 664 C C . LEU A 1 97 ? -5.269 5.815 12.475 1.00 90.25 97 LEU A C 1
ATOM 666 O O . LEU A 1 97 ? -5.297 4.602 12.658 1.00 90.25 97 LEU A O 1
ATOM 670 N N . ALA A 1 98 ? -4.160 6.534 12.658 1.00 90.06 98 ALA A N 1
ATOM 671 C CA . ALA A 1 98 ? -2.899 5.946 13.099 1.00 90.06 98 ALA A CA 1
ATOM 672 C C . ALA A 1 98 ? -3.016 5.375 14.522 1.00 90.06 98 ALA A C 1
ATOM 674 O O . ALA A 1 98 ? -2.706 4.206 14.748 1.00 90.06 98 ALA A O 1
ATOM 675 N N . ALA A 1 99 ? -3.525 6.166 15.471 1.00 89.75 99 ALA A N 1
ATOM 676 C CA . ALA A 1 99 ? -3.737 5.729 16.848 1.00 89.75 99 ALA A CA 1
ATOM 677 C C . ALA A 1 99 ? -4.750 4.576 16.925 1.00 89.75 99 ALA A C 1
ATOM 679 O O . ALA A 1 99 ? -4.510 3.584 17.613 1.00 89.75 99 ALA A O 1
ATOM 680 N N . GLY A 1 100 ? -5.849 4.670 16.172 1.00 92.94 100 GLY A N 1
ATOM 681 C CA . GLY A 1 100 ? -6.858 3.620 16.060 1.00 92.94 100 GLY A CA 1
ATOM 682 C C . GLY A 1 100 ? -6.300 2.334 15.452 1.00 92.94 100 GLY A C 1
ATOM 683 O O . GLY A 1 100 ? -6.588 1.254 15.956 1.00 92.94 100 GLY A O 1
ATOM 684 N N . GLY A 1 101 ? -5.445 2.434 14.432 1.00 88.81 101 GLY A N 1
ATOM 685 C CA . GLY A 1 101 ? -4.756 1.294 13.829 1.00 88.81 101 GLY A CA 1
ATOM 686 C C . GLY A 1 101 ? -3.820 0.596 14.814 1.00 88.81 101 GLY A C 1
ATOM 687 O O . GLY A 1 101 ? -3.891 -0.621 14.971 1.00 88.81 101 GLY A O 1
ATOM 688 N N . VAL A 1 102 ? -3.005 1.359 15.552 1.00 83.38 102 VAL A N 1
ATOM 689 C CA . VAL A 1 102 ? -2.137 0.809 16.609 1.00 83.38 102 VAL A CA 1
ATOM 690 C C . VAL A 1 102 ? -2.969 0.138 17.703 1.00 83.38 102 VAL A C 1
ATOM 692 O O . VAL A 1 102 ? -2.631 -0.957 18.150 1.00 83.38 102 VAL A O 1
ATOM 695 N N . TRP A 1 103 ? -4.086 0.748 18.108 1.00 88.56 103 TRP A N 1
ATOM 696 C CA . TRP A 1 103 ? -4.984 0.172 19.107 1.00 88.56 103 TRP A CA 1
ATOM 697 C C . TRP A 1 103 ? -5.677 -1.105 18.612 1.00 88.56 103 TRP A C 1
ATOM 699 O O . TRP A 1 103 ? -5.758 -2.086 19.350 1.00 88.56 103 TRP A O 1
ATOM 709 N N . ALA A 1 104 ? -6.101 -1.140 17.347 1.00 88.81 104 ALA A N 1
ATOM 710 C CA . ALA A 1 104 ? -6.678 -2.323 16.717 1.00 88.81 104 ALA A CA 1
ATOM 711 C C . ALA A 1 104 ? -5.668 -3.476 16.643 1.00 88.81 104 ALA A C 1
ATOM 713 O O . ALA A 1 104 ? -6.013 -4.607 16.981 1.00 88.81 104 ALA A O 1
ATOM 714 N N . VAL A 1 105 ? -4.407 -3.200 16.287 1.00 84.25 105 VAL A N 1
ATOM 715 C CA . VAL A 1 105 ? -3.327 -4.200 16.332 1.00 84.25 105 VAL A CA 1
ATOM 716 C C . VAL A 1 105 ? -3.085 -4.663 17.769 1.00 84.25 105 VAL A C 1
ATOM 718 O O . VAL A 1 105 ? -2.979 -5.865 18.007 1.00 84.25 105 VAL A O 1
ATOM 721 N N . LYS A 1 106 ? -3.066 -3.748 18.747 1.00 84.75 106 LYS A N 1
ATOM 722 C CA . LYS A 1 106 ? -2.904 -4.096 20.167 1.00 84.75 106 LYS A CA 1
ATOM 723 C C . LYS A 1 106 ? -3.997 -5.062 20.639 1.00 84.75 106 LYS A C 1
ATOM 725 O O . LYS A 1 106 ? -3.683 -6.066 21.276 1.00 84.75 106 LYS A O 1
ATOM 730 N N . LEU A 1 107 ? -5.256 -4.800 20.282 1.00 86.81 107 LEU A N 1
ATOM 731 C CA . LEU A 1 107 ? -6.389 -5.674 20.595 1.00 86.81 107 LEU A CA 1
ATOM 732 C C . LEU A 1 107 ? -6.329 -7.013 19.857 1.00 86.81 107 LEU A C 1
ATOM 734 O O . LEU A 1 107 ? -6.539 -8.051 20.476 1.00 86.81 107 LEU A O 1
ATOM 738 N N . ALA A 1 108 ? -6.028 -7.000 18.557 1.00 84.12 108 ALA A N 1
ATOM 739 C CA . ALA A 1 108 ? -5.978 -8.209 17.740 1.00 84.12 108 ALA A CA 1
ATOM 740 C C . ALA A 1 108 ? -4.859 -9.161 18.185 1.00 84.12 108 ALA A C 1
ATOM 742 O O . ALA A 1 108 ? -5.045 -10.376 18.223 1.00 84.12 108 ALA A O 1
ATOM 743 N N . VAL A 1 109 ? -3.697 -8.612 18.546 1.00 85.94 109 VAL A N 1
ATOM 744 C CA . VAL A 1 109 ? -2.555 -9.395 19.032 1.00 85.94 109 VAL A CA 1
ATOM 745 C C . VAL A 1 109 ? -2.716 -9.719 20.527 1.00 85.94 109 VAL A C 1
ATOM 747 O O . VAL A 1 109 ? -2.150 -10.707 20.996 1.00 85.94 109 VAL A O 1
ATOM 750 N N . GLY A 1 110 ? -3.530 -8.959 21.268 1.00 86.69 110 GLY A N 1
ATOM 751 C CA . GLY A 1 110 ? -3.823 -9.187 22.686 1.00 86.69 110 GLY A CA 1
ATOM 752 C C . GLY A 1 110 ? -2.616 -8.956 23.589 1.00 86.69 110 GLY A C 1
ATOM 753 O O . GLY A 1 110 ? -2.459 -9.645 24.589 1.00 86.69 110 GLY A O 1
ATOM 754 N N . VAL A 1 111 ? -1.730 -8.046 23.193 1.00 86.00 111 VAL A N 1
ATOM 755 C CA . VAL A 1 111 ? -0.439 -7.826 23.844 1.00 86.00 111 VAL A CA 1
ATOM 756 C C . VAL A 1 111 ? -0.466 -6.515 24.605 1.00 86.00 111 VAL A C 1
ATOM 758 O O . VAL A 1 111 ? -0.900 -5.499 24.059 1.00 86.00 111 VAL A O 1
ATOM 761 N N . ASN A 1 112 ? 0.015 -6.515 25.847 1.00 85.31 112 ASN A N 1
ATOM 762 C CA . ASN A 1 112 ? 0.037 -5.294 26.650 1.00 85.31 112 ASN A CA 1
ATOM 763 C C . ASN A 1 112 ? 1.360 -4.526 26.545 1.00 85.31 112 ASN A C 1
ATOM 765 O O . ASN A 1 112 ? 1.321 -3.291 26.557 1.00 85.31 112 ASN A O 1
ATOM 769 N N . ASP A 1 113 ? 2.471 -5.242 26.329 1.00 86.81 113 ASP A N 1
ATOM 770 C CA . ASP A 1 113 ? 3.841 -4.716 26.345 1.00 86.81 113 ASP A CA 1
ATOM 771 C C . ASP A 1 113 ? 4.596 -4.888 25.016 1.00 86.81 113 ASP A C 1
ATOM 773 O O . ASP A 1 113 ? 4.384 -5.835 24.256 1.00 86.81 113 ASP A O 1
ATOM 777 N N . MET A 1 114 ? 5.549 -3.990 24.732 1.00 82.75 114 MET A N 1
ATOM 778 C CA . MET A 1 114 ? 6.359 -4.078 23.505 1.00 82.75 114 MET A CA 1
ATOM 779 C C . MET A 1 114 ? 7.292 -5.276 23.444 1.00 82.75 114 MET A C 1
ATOM 781 O O . MET A 1 114 ? 7.556 -5.784 22.352 1.00 82.75 114 MET A O 1
ATOM 785 N N . ASP A 1 115 ? 7.757 -5.767 24.583 1.00 89.50 115 ASP A N 1
ATOM 786 C CA . ASP A 1 115 ? 8.624 -6.941 24.600 1.00 89.50 115 ASP A CA 1
ATOM 787 C C . ASP A 1 115 ? 7.842 -8.223 24.298 1.00 89.50 115 ASP A C 1
ATOM 789 O O . ASP A 1 115 ? 8.294 -9.058 23.510 1.00 89.50 115 ASP A O 1
ATOM 793 N N . GLU A 1 116 ? 6.610 -8.322 24.800 1.00 87.31 116 GLU A N 1
ATOM 794 C CA . GLU A 1 116 ? 5.680 -9.391 24.440 1.00 87.31 116 GLU A CA 1
ATOM 795 C C . GLU A 1 116 ? 5.304 -9.313 22.949 1.00 87.31 116 GLU A C 1
ATOM 797 O O . GLU A 1 116 ? 5.270 -10.336 22.258 1.00 87.31 116 GLU A O 1
ATOM 802 N N . PHE A 1 117 ? 5.125 -8.100 22.410 1.00 87.25 117 PHE A N 1
ATOM 803 C CA . PHE A 1 117 ? 4.828 -7.909 20.990 1.00 87.25 117 PHE A CA 1
ATOM 804 C C . PHE A 1 117 ? 5.984 -8.395 20.127 1.00 87.25 117 PHE A C 1
ATOM 806 O O . PHE A 1 117 ? 5.756 -9.118 19.167 1.00 87.25 117 PHE A O 1
ATOM 813 N N . ARG A 1 118 ? 7.231 -8.063 20.475 1.00 88.56 118 ARG A N 1
ATOM 814 C CA . ARG A 1 118 ? 8.418 -8.517 19.733 1.00 88.56 118 ARG A CA 1
ATOM 815 C C . ARG A 1 118 ? 8.540 -10.036 19.718 1.00 88.56 118 ARG A C 1
ATOM 817 O O . ARG A 1 118 ? 8.828 -10.609 18.666 1.00 88.56 118 ARG A O 1
ATOM 824 N N . LEU A 1 119 ? 8.315 -10.688 20.859 1.00 91.00 119 LEU A N 1
ATOM 825 C CA . LEU A 1 119 ? 8.342 -12.148 20.963 1.00 91.00 119 LEU A CA 1
ATOM 826 C C . LEU A 1 119 ? 7.239 -12.780 20.110 1.00 91.00 119 LEU A C 1
ATOM 828 O O . LEU A 1 119 ? 7.517 -13.651 19.283 1.00 91.00 119 LEU A O 1
ATOM 832 N N . LYS A 1 120 ? 6.003 -12.296 20.244 1.00 87.31 120 LYS A N 1
ATOM 833 C CA . LYS A 1 120 ? 4.850 -12.828 19.512 1.00 87.31 120 LYS A CA 1
ATOM 834 C C . LYS A 1 120 ? 4.926 -12.533 18.018 1.00 87.31 120 LYS A C 1
ATOM 836 O O . LYS A 1 120 ? 4.636 -13.415 17.218 1.00 87.31 120 LYS A O 1
ATOM 841 N N . ALA A 1 121 ? 5.397 -11.351 17.632 1.00 84.94 121 ALA A N 1
ATOM 842 C CA . ALA A 1 121 ? 5.644 -10.983 16.245 1.00 84.94 121 ALA A CA 1
ATOM 843 C C . ALA A 1 121 ? 6.722 -11.869 15.620 1.00 84.94 121 ALA A C 1
ATOM 845 O O . ALA A 1 121 ? 6.527 -12.329 14.505 1.00 84.94 121 ALA A O 1
ATOM 846 N N . ARG A 1 122 ? 7.818 -12.187 16.327 1.00 86.12 122 ARG A N 1
ATOM 847 C CA . ARG A 1 122 ? 8.822 -13.148 15.828 1.00 86.12 122 ARG A CA 1
ATOM 848 C C . ARG A 1 122 ? 8.235 -14.542 15.622 1.00 86.12 122 ARG A C 1
ATOM 850 O O . ARG A 1 122 ? 8.493 -15.153 14.589 1.00 86.12 122 ARG A O 1
ATOM 857 N N . LEU A 1 123 ? 7.429 -15.026 16.566 1.00 86.44 123 LEU A N 1
ATOM 858 C CA . LEU A 1 123 ? 6.762 -16.328 16.452 1.00 86.44 123 LEU A CA 1
ATOM 859 C C . LEU A 1 123 ? 5.736 -16.351 15.305 1.00 86.44 123 LEU A C 1
ATOM 861 O O . LEU A 1 123 ? 5.695 -17.301 14.522 1.00 86.44 123 LEU A O 1
ATOM 865 N N . MET A 1 124 ? 4.941 -15.287 15.160 1.00 86.12 124 MET A N 1
ATOM 866 C CA . MET A 1 124 ? 4.003 -15.137 14.045 1.00 86.12 124 MET A CA 1
ATOM 867 C C . MET A 1 124 ? 4.730 -15.007 12.712 1.00 86.12 124 MET A C 1
ATOM 869 O O . MET A 1 124 ? 4.324 -15.633 11.747 1.00 86.12 124 MET A O 1
ATOM 873 N N . LEU A 1 125 ? 5.826 -14.253 12.643 1.00 83.69 125 LEU A N 1
ATOM 874 C CA . LEU A 1 125 ? 6.590 -14.087 11.410 1.00 83.69 125 LEU A CA 1
ATOM 875 C C . LEU A 1 125 ? 7.238 -15.405 10.977 1.00 83.69 125 LEU A C 1
ATOM 877 O O . LEU A 1 125 ? 7.198 -15.741 9.797 1.00 83.69 125 LEU A O 1
ATOM 881 N N . GLY A 1 126 ? 7.767 -16.179 11.930 1.00 82.06 126 GLY A N 1
ATOM 882 C CA . GLY A 1 126 ? 8.321 -17.506 11.659 1.00 82.06 126 GLY A CA 1
ATOM 883 C C . GLY A 1 126 ? 7.276 -18.506 11.155 1.00 82.06 126 GLY A C 1
ATOM 884 O O . GLY A 1 126 ? 7.583 -19.325 10.296 1.00 82.06 126 GLY A O 1
ATOM 885 N N . SER A 1 127 ? 6.034 -18.422 11.642 1.00 81.69 127 SER A N 1
ATOM 886 C CA . SER A 1 127 ? 4.946 -19.318 11.215 1.00 81.69 127 SER A CA 1
ATOM 887 C C . SER A 1 127 ? 4.222 -18.853 9.948 1.00 81.69 127 SER A C 1
ATOM 889 O O . SER A 1 127 ? 3.838 -19.686 9.132 1.00 81.69 127 SER A O 1
ATOM 891 N N . ALA A 1 128 ? 4.052 -17.544 9.754 1.00 81.69 128 ALA A N 1
ATOM 892 C CA . ALA A 1 128 ? 3.360 -16.973 8.601 1.00 81.69 128 ALA A CA 1
ATOM 893 C C . ALA A 1 128 ? 4.253 -16.895 7.356 1.00 81.69 128 ALA A C 1
ATOM 895 O O . ALA A 1 128 ? 3.757 -17.013 6.239 1.00 81.69 128 ALA A O 1
ATOM 896 N N . LEU A 1 129 ? 5.564 -16.691 7.533 1.00 79.62 129 LEU A N 1
ATOM 897 C CA . LEU A 1 129 ? 6.523 -16.504 6.441 1.00 79.62 129 LEU A CA 1
ATOM 898 C C . LEU A 1 129 ? 7.757 -17.411 6.614 1.00 79.62 129 LEU A C 1
ATOM 900 O O . LEU A 1 129 ? 8.886 -16.909 6.665 1.00 79.62 129 LEU A O 1
ATOM 904 N N . PRO A 1 130 ? 7.591 -18.750 6.645 1.00 71.94 130 PRO A N 1
ATOM 905 C CA . PRO A 1 130 ? 8.707 -19.682 6.852 1.00 71.94 130 PRO A CA 1
ATOM 906 C C . PRO A 1 130 ? 9.805 -19.539 5.780 1.00 71.94 130 PRO A C 1
ATOM 908 O O . PRO A 1 130 ? 10.997 -19.675 6.062 1.00 71.94 130 PRO A O 1
ATOM 911 N N . GLY A 1 131 ? 9.425 -19.150 4.557 1.00 71.00 131 GLY A N 1
ATOM 912 C CA . GLY A 1 131 ? 10.372 -18.908 3.465 1.00 71.00 131 GLY A CA 1
ATOM 913 C C . GLY A 1 131 ? 11.274 -17.680 3.659 1.00 71.00 131 GLY A C 1
ATOM 914 O O . GLY A 1 131 ? 12.364 -17.631 3.087 1.00 71.00 131 GLY A O 1
ATOM 915 N N . LEU A 1 132 ? 10.869 -16.691 4.470 1.00 67.81 132 LEU A N 1
ATOM 916 C CA . LEU A 1 132 ? 11.736 -15.556 4.811 1.00 67.81 132 LEU A CA 1
ATOM 917 C C . LEU A 1 132 ? 12.758 -15.943 5.874 1.00 67.81 132 LEU A C 1
ATOM 919 O O . LEU A 1 132 ? 13.912 -15.533 5.755 1.00 67.81 132 LEU A O 1
ATOM 923 N N . SER A 1 133 ? 12.379 -16.752 6.872 1.00 63.28 133 SER A N 1
ATOM 924 C CA . SER A 1 133 ? 13.335 -17.187 7.896 1.00 63.28 133 SER A CA 1
ATOM 925 C C . SER A 1 133 ? 14.489 -17.984 7.294 1.00 63.28 133 SER A C 1
ATOM 927 O O . SER A 1 133 ? 15.639 -17.712 7.628 1.00 63.28 133 SER A O 1
ATOM 929 N N . GLU A 1 134 ? 14.223 -18.876 6.334 1.00 67.56 134 GLU A N 1
ATOM 930 C CA . GLU A 1 134 ? 15.288 -19.627 5.655 1.00 67.56 134 GLU A CA 1
ATOM 931 C C . GLU A 1 134 ? 16.247 -18.713 4.881 1.00 67.56 134 GLU A C 1
ATOM 933 O O . GLU A 1 134 ? 17.461 -18.921 4.893 1.00 67.56 134 GLU A O 1
ATOM 938 N N . ARG A 1 135 ? 15.728 -17.660 4.236 1.00 62.88 135 ARG A N 1
ATOM 939 C CA . ARG A 1 135 ? 16.548 -16.729 3.446 1.00 62.88 135 ARG A CA 1
ATOM 940 C C . ARG A 1 135 ? 17.338 -15.747 4.304 1.00 62.88 135 ARG A C 1
ATOM 942 O O . ARG A 1 135 ? 18.494 -15.478 3.989 1.00 62.88 135 ARG A O 1
ATOM 949 N N . VAL A 1 136 ? 16.750 -15.235 5.385 1.00 67.06 136 VAL A N 1
ATOM 950 C CA . VAL A 1 136 ? 17.438 -14.320 6.309 1.00 67.06 136 VAL A CA 1
ATOM 951 C C . VAL A 1 136 ? 18.542 -15.056 7.064 1.00 67.06 136 VAL A C 1
ATOM 953 O O . VAL A 1 136 ? 19.649 -14.533 7.172 1.00 67.06 136 VAL A O 1
ATOM 956 N N . HIS A 1 137 ? 18.297 -16.291 7.512 1.00 58.84 137 HIS A N 1
ATOM 957 C CA . HIS A 1 137 ? 19.336 -17.085 8.167 1.00 58.84 137 HIS A CA 1
ATOM 958 C C . HIS A 1 137 ? 20.445 -17.534 7.204 1.00 58.84 137 HIS A C 1
ATOM 960 O O . HIS A 1 137 ? 21.593 -17.614 7.630 1.00 58.84 137 HIS A O 1
ATOM 966 N N . ARG A 1 138 ? 20.162 -17.732 5.905 1.00 59.22 138 ARG A N 1
ATOM 967 C CA . ARG A 1 138 ? 21.217 -18.000 4.909 1.00 59.22 138 ARG A CA 1
ATOM 968 C C . ARG A 1 138 ? 22.126 -16.802 4.627 1.00 59.22 138 ARG A C 1
ATOM 970 O O . ARG A 1 138 ? 23.302 -17.002 4.349 1.00 59.22 138 ARG A O 1
ATOM 977 N N . ALA A 1 139 ? 21.612 -15.574 4.680 1.00 56.16 139 ALA A N 1
ATOM 978 C CA . ALA A 1 139 ? 22.393 -14.383 4.331 1.00 56.16 139 ALA A CA 1
ATOM 979 C C . ALA A 1 139 ? 23.400 -13.953 5.417 1.00 56.16 139 ALA A C 1
ATOM 981 O O . ALA A 1 139 ? 24.321 -13.196 5.122 1.00 56.16 139 ALA A O 1
ATOM 982 N N . VAL A 1 140 ? 23.242 -14.424 6.661 1.00 54.94 140 VAL A N 1
ATOM 983 C CA . VAL A 1 140 ? 24.044 -13.978 7.821 1.00 54.94 140 VAL A CA 1
ATOM 984 C C . VAL A 1 140 ? 24.994 -15.070 8.334 1.00 54.94 140 VAL A C 1
ATOM 986 O O . VAL A 1 140 ? 25.561 -14.942 9.412 1.00 54.94 140 VAL A O 1
ATOM 989 N N . SER A 1 141 ? 25.234 -16.137 7.570 1.00 45.97 141 SER A N 1
ATOM 990 C CA . SER A 1 141 ? 26.355 -17.042 7.849 1.00 45.97 141 SER A CA 1
ATOM 991 C C . SER A 1 141 ? 27.613 -16.543 7.119 1.00 45.97 141 SER A C 1
ATOM 993 O O . SER A 1 141 ? 27.751 -16.804 5.925 1.00 45.97 141 SER A O 1
ATOM 995 N N . PRO A 1 142 ? 28.568 -15.862 7.790 1.00 51.19 142 PRO A N 1
ATOM 996 C CA . PRO A 1 142 ? 29.828 -15.407 7.182 1.00 51.19 142 PRO A CA 1
ATOM 997 C C . PRO A 1 142 ? 30.802 -16.548 6.818 1.00 51.19 142 PRO A C 1
ATOM 999 O O . PRO A 1 142 ? 31.965 -16.287 6.517 1.00 51.19 142 PRO A O 1
ATOM 1002 N N . SER A 1 143 ? 30.356 -17.807 6.841 1.00 49.44 143 SER A N 1
ATOM 1003 C CA . SER A 1 143 ? 31.225 -18.987 6.768 1.00 49.44 143 SER A CA 1
ATOM 1004 C C . SER A 1 143 ? 31.275 -19.678 5.404 1.00 49.44 143 SER A C 1
ATOM 1006 O O . SER A 1 143 ? 32.117 -20.549 5.227 1.00 49.44 143 SER A O 1
ATOM 1008 N N . GLU A 1 144 ? 30.446 -19.315 4.421 1.00 46.34 144 GLU A N 1
ATOM 1009 C CA . GLU A 1 144 ? 30.437 -20.007 3.119 1.00 46.34 144 GLU A CA 1
ATOM 1010 C C . GLU A 1 144 ? 30.837 -19.091 1.964 1.00 46.34 144 GLU A C 1
ATOM 1012 O O . GLU A 1 144 ? 30.089 -18.795 1.033 1.00 46.34 144 GLU A O 1
ATOM 1017 N N . ARG A 1 145 ? 32.109 -18.687 1.997 1.00 45.91 145 ARG A N 1
ATOM 1018 C CA . ARG A 1 145 ? 32.859 -18.381 0.781 1.00 45.91 145 ARG A CA 1
ATOM 1019 C C . ARG A 1 145 ? 33.147 -19.716 0.078 1.00 45.91 145 ARG A C 1
ATOM 1021 O O . ARG A 1 145 ? 34.194 -20.313 0.290 1.00 45.91 145 ARG A O 1
ATOM 1028 N N . GLY A 1 146 ? 32.200 -20.163 -0.742 1.00 52.16 146 GLY A N 1
ATOM 1029 C CA . GLY A 1 146 ? 32.393 -21.242 -1.708 1.00 52.16 146 GLY A CA 1
ATOM 1030 C C . GLY A 1 146 ? 31.591 -22.498 -1.410 1.00 52.16 146 GLY A C 1
ATOM 1031 O O . GLY A 1 146 ? 32.117 -23.416 -0.807 1.00 52.16 146 GLY A O 1
ATOM 1032 N N . PHE A 1 147 ? 30.364 -22.582 -1.921 1.00 47.56 147 PHE A N 1
ATOM 1033 C CA . PHE A 1 147 ? 29.818 -23.866 -2.353 1.00 47.56 147 PHE A CA 1
ATOM 1034 C C . PHE A 1 147 ? 28.837 -23.657 -3.506 1.00 47.56 147 PHE A C 1
ATOM 1036 O O . PHE A 1 147 ? 27.916 -22.843 -3.453 1.00 47.56 147 PHE A O 1
ATOM 1043 N N . SER A 1 148 ? 29.122 -24.371 -4.587 1.00 49.38 148 SER A N 1
ATOM 1044 C CA . SER A 1 148 ? 28.445 -24.355 -5.873 1.00 49.38 148 SER A CA 1
ATOM 1045 C C . SER A 1 148 ? 26.945 -24.620 -5.740 1.00 49.38 148 SER A C 1
ATOM 1047 O O . SER A 1 148 ? 26.523 -25.579 -5.095 1.00 49.38 148 SER A O 1
ATOM 1049 N N . ALA A 1 149 ? 26.138 -23.784 -6.390 1.00 48.81 149 ALA A N 1
ATOM 1050 C CA . ALA A 1 149 ? 24.700 -23.982 -6.502 1.00 48.81 149 ALA A CA 1
ATOM 1051 C C . ALA A 1 149 ? 24.394 -25.195 -7.409 1.00 48.81 149 ALA A C 1
ATOM 1053 O O . ALA A 1 149 ? 24.878 -25.223 -8.542 1.00 48.81 149 ALA A O 1
ATOM 1054 N N . PRO A 1 150 ? 23.587 -26.183 -6.977 1.00 58.66 150 PRO A N 1
ATOM 1055 C CA . PRO A 1 150 ? 23.048 -27.185 -7.890 1.00 58.66 150 PRO A CA 1
ATOM 1056 C C . PRO A 1 150 ? 21.890 -26.597 -8.728 1.00 58.66 150 PRO A C 1
ATOM 1058 O O . PRO A 1 150 ? 21.124 -25.769 -8.222 1.00 58.66 150 PRO A O 1
ATOM 1061 N N . PRO A 1 151 ? 21.734 -27.014 -10.000 1.00 53.62 151 PRO A N 1
ATOM 1062 C CA . PRO A 1 151 ? 20.686 -26.519 -10.890 1.00 53.62 151 PRO A CA 1
ATOM 1063 C C . PRO A 1 151 ? 19.302 -26.987 -10.422 1.00 53.62 151 PRO A C 1
ATOM 1065 O O . PRO A 1 151 ? 19.059 -28.175 -10.219 1.00 53.62 151 PRO A O 1
ATOM 1068 N N . SER A 1 152 ? 18.385 -26.036 -10.248 1.00 47.50 152 SER A N 1
ATOM 1069 C CA . SER A 1 152 ? 16.993 -26.308 -9.885 1.00 47.50 152 SER A CA 1
ATOM 1070 C C . SER A 1 152 ? 16.212 -26.797 -11.119 1.00 47.50 152 SER A C 1
ATOM 1072 O O . SER A 1 152 ? 16.280 -26.136 -12.159 1.00 47.50 152 SER A O 1
ATOM 1074 N N . PRO A 1 153 ? 15.489 -27.934 -11.057 1.00 54.84 153 PRO A N 1
ATOM 1075 C CA . PRO A 1 153 ? 14.718 -28.434 -12.188 1.00 54.84 153 PRO A CA 1
ATOM 1076 C C . PRO A 1 153 ? 13.447 -27.605 -12.407 1.00 54.84 153 PRO A C 1
ATOM 1078 O O . PRO A 1 153 ? 12.654 -27.372 -11.493 1.00 54.84 153 PRO A O 1
ATOM 1081 N N . ALA A 1 154 ? 13.264 -27.176 -13.655 1.00 49.72 154 ALA A N 1
ATOM 1082 C CA . ALA A 1 154 ? 12.091 -26.470 -14.144 1.00 49.72 154 ALA A CA 1
ATOM 1083 C C . ALA A 1 154 ? 10.798 -27.252 -13.857 1.00 49.72 154 ALA A C 1
ATOM 1085 O O . ALA A 1 154 ? 10.680 -28.424 -14.208 1.00 49.72 154 ALA A O 1
ATOM 1086 N N . SER A 1 155 ? 9.813 -26.579 -13.262 1.00 47.97 155 SER A N 1
ATOM 1087 C CA . SER A 1 155 ? 8.426 -27.050 -13.244 1.00 47.97 155 SER A CA 1
ATOM 1088 C C . SER A 1 155 ? 7.661 -26.391 -14.395 1.00 47.97 155 SER A C 1
ATOM 1090 O O . SER A 1 155 ? 7.651 -25.160 -14.469 1.00 47.97 155 SER A O 1
ATOM 1092 N N . PRO A 1 156 ? 7.038 -27.167 -15.295 1.00 63.28 156 PRO A N 1
ATOM 1093 C CA . PRO A 1 156 ? 6.137 -26.646 -16.308 1.00 63.28 156 PRO A CA 1
ATOM 1094 C C . PRO A 1 156 ? 4.688 -26.632 -15.789 1.00 63.28 156 PRO A C 1
ATOM 1096 O O . PRO A 1 156 ? 4.320 -27.456 -14.950 1.00 63.28 156 PRO A O 1
ATOM 1099 N N . ASN A 1 157 ? 3.890 -25.718 -16.354 1.00 47.91 157 ASN A N 1
ATOM 1100 C CA . ASN A 1 157 ? 2.429 -25.745 -16.577 1.00 47.91 157 ASN A CA 1
ATOM 1101 C C . ASN A 1 157 ? 1.724 -24.485 -16.035 1.00 47.91 157 ASN A C 1
ATOM 1103 O O . ASN A 1 157 ? 1.691 -24.237 -14.838 1.00 47.91 157 ASN A O 1
ATOM 1107 N N . THR A 1 158 ? 1.342 -23.555 -16.914 1.00 46.69 158 THR A N 1
ATOM 1108 C CA . THR A 1 158 ? 0.042 -23.463 -17.620 1.00 46.69 158 THR A CA 1
ATOM 1109 C C . THR A 1 158 ? -1.057 -22.865 -16.742 1.00 46.69 158 THR A C 1
ATOM 1111 O O . THR A 1 158 ? -1.675 -23.568 -15.951 1.00 46.69 158 THR A O 1
ATOM 1114 N N . SER A 1 159 ? -1.388 -21.593 -16.979 1.00 46.81 159 SER A N 1
ATOM 1115 C CA . SER A 1 159 ? -2.779 -21.151 -16.895 1.00 46.81 159 SER A CA 1
ATOM 1116 C C . SER A 1 159 ? -3.053 -20.066 -17.933 1.00 46.81 159 SER A C 1
ATOM 1118 O O . SER A 1 159 ? -2.402 -19.027 -17.991 1.00 46.81 159 SER A O 1
ATOM 1120 N N . THR A 1 160 ? -3.986 -20.399 -18.814 1.00 51.28 160 THR A N 1
ATOM 1121 C CA . THR A 1 160 ? -4.518 -19.615 -19.921 1.00 51.28 160 THR A CA 1
ATOM 1122 C C . THR A 1 160 ? -5.610 -18.685 -19.401 1.00 51.28 160 THR A C 1
ATOM 1124 O O . THR A 1 160 ? -6.583 -19.167 -18.826 1.00 51.28 160 THR A O 1
ATOM 1127 N N . GLN A 1 161 ? -5.530 -17.385 -19.696 1.00 48.69 161 GLN A N 1
ATOM 1128 C CA . GLN A 1 161 ? -6.715 -16.523 -19.740 1.00 48.69 161 GLN A CA 1
ATOM 1129 C C . GLN A 1 161 ? -6.644 -15.576 -20.954 1.00 48.69 161 GLN A C 1
ATOM 1131 O O . GLN A 1 161 ? -5.583 -14.999 -21.204 1.00 48.69 161 GLN A O 1
ATOM 1136 N N . PRO A 1 162 ? -7.730 -15.432 -21.746 1.00 54.88 162 PRO A N 1
ATOM 1137 C CA . PRO A 1 162 ? -7.723 -14.631 -22.964 1.00 54.88 162 PRO A CA 1
ATOM 1138 C C . PRO A 1 162 ? -8.195 -13.176 -22.757 1.00 54.88 162 PRO A C 1
ATOM 1140 O O . PRO A 1 162 ? -9.200 -12.923 -22.104 1.00 54.88 162 PRO A O 1
ATOM 1143 N N . ALA A 1 163 ? -7.470 -12.277 -23.435 1.00 53.00 163 ALA A N 1
ATOM 1144 C CA . ALA A 1 163 ? -7.901 -11.087 -24.187 1.00 53.00 163 ALA A CA 1
ATOM 1145 C C . ALA A 1 163 ? -8.712 -9.954 -23.512 1.00 53.00 163 ALA A C 1
ATOM 1147 O O . ALA A 1 163 ? -9.927 -10.045 -23.382 1.00 53.00 163 ALA A O 1
ATOM 1148 N N . ALA A 1 164 ? -8.064 -8.792 -23.328 1.00 44.16 164 ALA A N 1
ATOM 1149 C CA . ALA A 1 164 ? -8.307 -7.573 -24.127 1.00 44.16 164 ALA A CA 1
ATOM 1150 C C . ALA A 1 164 ? -7.186 -6.532 -23.874 1.00 44.16 164 ALA A C 1
ATOM 1152 O O . ALA A 1 164 ? -6.767 -6.339 -22.741 1.00 44.16 164 ALA A O 1
ATOM 1153 N N . ALA A 1 165 ? -6.662 -5.937 -24.951 1.00 57.22 165 ALA A N 1
ATOM 1154 C CA . ALA A 1 165 ? -5.430 -5.128 -25.039 1.00 57.22 165 ALA A CA 1
ATOM 1155 C C . ALA A 1 165 ? -5.559 -3.701 -24.413 1.00 57.22 165 ALA A C 1
ATOM 1157 O O . ALA A 1 165 ? -6.678 -3.335 -24.054 1.00 57.22 165 ALA A O 1
ATOM 1158 N N . PRO A 1 166 ? -4.482 -2.884 -24.275 1.00 49.31 166 PRO A N 1
ATOM 1159 C CA . PRO A 1 166 ? -3.437 -2.635 -25.278 1.00 49.31 166 PRO A CA 1
ATOM 1160 C C . PRO A 1 166 ? -2.094 -3.301 -24.960 1.00 49.31 166 PRO A C 1
ATOM 1162 O O . PRO A 1 166 ? -1.620 -3.295 -23.829 1.00 49.31 166 PRO A O 1
ATOM 1165 N N . ARG A 1 167 ? -1.474 -3.844 -26.011 1.00 60.91 167 ARG A N 1
ATOM 1166 C CA . ARG A 1 167 ? -0.042 -4.128 -26.074 1.00 60.91 167 ARG A CA 1
ATOM 1167 C C . ARG A 1 167 ? 0.671 -2.844 -26.474 1.00 60.91 167 ARG A C 1
ATOM 1169 O O . ARG A 1 167 ? 0.432 -2.389 -27.586 1.00 60.91 167 ARG A O 1
ATOM 1176 N N . GLU A 1 168 ? 1.570 -2.372 -25.627 1.00 48.16 168 GLU A N 1
ATOM 1177 C CA . GLU A 1 168 ? 2.894 -1.882 -26.014 1.00 48.16 168 GLU A CA 1
ATOM 1178 C C . GLU A 1 168 ? 3.858 -2.405 -24.942 1.00 48.16 168 GLU A C 1
ATOM 1180 O O . GLU A 1 168 ? 3.474 -2.541 -23.780 1.00 48.16 168 GLU A O 1
ATOM 1185 N N . ASP A 1 169 ? 5.058 -2.805 -25.353 1.00 52.03 169 ASP A N 1
ATOM 1186 C CA . ASP A 1 169 ? 6.089 -3.491 -24.564 1.00 52.03 169 ASP A CA 1
ATOM 1187 C C . ASP A 1 169 ? 6.718 -2.624 -23.451 1.00 52.03 169 ASP A C 1
ATOM 1189 O O . ASP A 1 169 ? 7.916 -2.706 -23.179 1.00 52.03 169 ASP A O 1
ATOM 1193 N N . ASP A 1 170 ? 5.923 -1.806 -22.767 1.00 57.38 170 ASP A N 1
ATOM 1194 C CA . ASP A 1 170 ? 6.343 -1.158 -21.537 1.00 57.38 170 ASP A CA 1
ATOM 1195 C C . ASP A 1 170 ? 6.310 -2.208 -20.432 1.00 57.38 170 ASP A C 1
ATOM 1197 O O . ASP A 1 170 ? 5.270 -2.547 -19.858 1.00 57.38 170 ASP A O 1
ATOM 1201 N N . GLY A 1 171 ? 7.487 -2.777 -20.160 1.00 79.44 171 GLY A N 1
ATOM 1202 C CA . GLY A 1 171 ? 7.717 -3.607 -18.986 1.00 79.44 171 GLY A CA 1
ATOM 1203 C C . GLY A 1 171 ? 7.130 -2.953 -17.734 1.00 79.44 171 GLY A C 1
ATOM 1204 O O . GLY A 1 171 ? 6.931 -1.743 -17.684 1.00 79.44 171 GLY A O 1
ATOM 1205 N N . TRP A 1 172 ? 6.829 -3.754 -16.713 1.00 91.12 172 TRP A N 1
ATOM 1206 C CA . TRP A 1 172 ? 6.248 -3.236 -15.477 1.00 91.12 172 TRP A CA 1
ATOM 1207 C C . TRP A 1 172 ? 7.013 -1.992 -14.982 1.00 91.12 172 TRP A C 1
ATOM 1209 O O . TRP A 1 172 ? 8.219 -2.045 -14.732 1.00 91.12 172 TRP A O 1
ATOM 1219 N N . THR A 1 173 ? 6.313 -0.859 -14.888 1.00 92.06 173 THR A N 1
ATOM 1220 C CA . THR A 1 173 ? 6.830 0.392 -14.330 1.00 92.06 173 THR A CA 1
ATOM 1221 C C . THR A 1 173 ? 5.938 0.849 -13.191 1.00 92.06 173 THR A C 1
ATOM 1223 O O . THR A 1 173 ? 4.714 0.695 -13.225 1.00 92.06 173 THR A O 1
ATOM 1226 N N . PHE A 1 174 ? 6.560 1.473 -12.194 1.00 92.25 174 PHE A N 1
ATOM 1227 C CA . PHE A 1 174 ? 5.850 2.001 -11.034 1.00 92.25 174 PHE A CA 1
ATOM 1228 C C . PHE A 1 174 ? 4.799 3.056 -11.419 1.00 92.25 174 PHE A C 1
ATOM 1230 O O . PHE A 1 174 ? 3.682 3.022 -10.909 1.00 92.25 174 PHE A O 1
ATOM 1237 N N . ALA A 1 175 ? 5.126 3.960 -12.351 1.00 94.00 175 ALA A N 1
ATOM 1238 C CA . ALA A 1 175 ? 4.209 5.012 -12.792 1.00 94.00 175 ALA A CA 1
ATOM 1239 C C . ALA A 1 175 ? 2.946 4.432 -13.451 1.00 94.00 175 ALA A C 1
ATOM 1241 O O . ALA A 1 175 ? 1.832 4.787 -13.068 1.00 94.00 175 ALA A O 1
ATOM 1242 N N . ALA A 1 176 ? 3.105 3.469 -14.365 1.00 92.31 176 ALA A N 1
ATOM 1243 C CA . ALA A 1 176 ? 1.968 2.828 -15.018 1.00 92.31 176 ALA A CA 1
ATOM 1244 C C . ALA A 1 176 ? 1.140 1.977 -14.036 1.00 92.31 176 ALA A C 1
ATOM 1246 O O . ALA A 1 176 ? -0.087 1.944 -14.123 1.00 92.31 176 ALA A O 1
ATOM 1247 N N . ALA A 1 177 ? 1.785 1.315 -13.067 1.00 94.75 177 ALA A N 1
ATOM 1248 C CA . ALA A 1 177 ? 1.084 0.594 -12.004 1.00 94.75 177 ALA A CA 1
ATOM 1249 C C . ALA A 1 177 ? 0.235 1.543 -11.142 1.00 94.75 177 ALA A C 1
ATOM 1251 O O . ALA A 1 177 ? -0.919 1.241 -10.835 1.00 94.75 177 ALA A O 1
ATOM 1252 N N . GLN A 1 178 ? 0.766 2.721 -10.801 1.00 94.50 178 GLN A N 1
ATOM 1253 C CA . GLN A 1 178 ? 0.036 3.736 -10.043 1.00 94.50 178 GLN A CA 1
ATOM 1254 C C . GLN A 1 178 ? -1.208 4.233 -10.792 1.00 94.50 178 GLN A C 1
ATOM 1256 O O . GLN A 1 178 ? -2.269 4.361 -10.180 1.00 94.50 178 GLN A O 1
ATOM 1261 N N . GLU A 1 179 ? -1.111 4.475 -12.100 1.00 95.94 179 GLU A N 1
ATOM 1262 C CA . GLU A 1 179 ? -2.262 4.867 -12.923 1.00 95.94 179 GLU A CA 1
ATOM 1263 C C . GLU A 1 179 ? -3.335 3.773 -12.965 1.00 95.94 179 GLU A C 1
ATOM 1265 O O . GLU A 1 179 ? -4.514 4.059 -12.742 1.00 95.94 179 GLU A O 1
ATOM 1270 N N . ARG A 1 180 ? -2.941 2.506 -13.157 1.00 95.00 180 ARG A N 1
ATOM 1271 C CA . ARG A 1 180 ? -3.872 1.363 -13.140 1.00 95.00 180 ARG A CA 1
ATOM 1272 C C . ARG A 1 180 ? -4.551 1.185 -11.782 1.00 95.00 180 ARG A C 1
ATOM 1274 O O . ARG A 1 180 ? -5.749 0.907 -11.724 1.00 95.00 180 ARG A O 1
ATOM 1281 N N . LEU A 1 181 ? -3.822 1.398 -10.687 1.00 96.12 181 LEU A N 1
ATOM 1282 C CA . LEU A 1 181 ? -4.376 1.384 -9.332 1.00 96.12 181 LEU A CA 1
ATOM 1283 C C . LEU A 1 181 ? -5.372 2.525 -9.110 1.00 96.12 181 LEU A C 1
ATOM 1285 O O . LEU A 1 181 ? -6.467 2.292 -8.597 1.00 96.12 181 LEU A O 1
ATOM 1289 N N . ALA A 1 182 ? -5.022 3.748 -9.513 1.00 95.94 182 ALA A N 1
ATOM 1290 C CA . ALA A 1 182 ? -5.915 4.900 -9.414 1.00 95.94 182 ALA A CA 1
ATOM 1291 C C . ALA A 1 182 ? -7.201 4.683 -10.227 1.00 95.94 182 ALA A C 1
ATOM 1293 O O . ALA A 1 182 ? -8.296 4.973 -9.742 1.00 95.94 182 ALA A O 1
ATOM 1294 N N . HIS A 1 183 ? -7.079 4.100 -11.421 1.00 96.44 183 HIS A N 1
ATOM 1295 C CA . HIS A 1 183 ? -8.210 3.722 -12.259 1.00 96.44 183 HIS A CA 1
ATOM 1296 C C . HIS A 1 183 ? -9.112 2.683 -11.575 1.00 96.44 183 HIS A C 1
ATOM 1298 O O . HIS A 1 183 ? -10.311 2.910 -11.432 1.00 96.44 183 HIS A O 1
ATOM 1304 N N . ALA A 1 184 ? -8.542 1.586 -11.062 1.00 96.94 184 ALA A N 1
ATOM 1305 C CA . ALA A 1 184 ? -9.299 0.547 -10.360 1.00 96.94 184 ALA A CA 1
ATOM 1306 C C . ALA A 1 184 ? -10.035 1.086 -9.119 1.00 96.94 184 ALA A C 1
ATOM 1308 O O . ALA A 1 184 ? -11.168 0.686 -8.833 1.00 96.94 184 ALA A O 1
ATOM 1309 N N . PHE A 1 185 ? -9.416 2.030 -8.403 1.00 96.00 185 PHE A N 1
ATOM 1310 C CA . PHE A 1 185 ? -10.066 2.730 -7.298 1.00 96.00 185 PHE A CA 1
ATOM 1311 C C . PHE A 1 185 ? -11.235 3.603 -7.775 1.00 96.00 185 PHE A C 1
ATOM 1313 O O . PHE A 1 185 ? -12.290 3.606 -7.142 1.00 96.00 185 PHE A O 1
ATOM 1320 N N . GLY A 1 186 ? -11.077 4.313 -8.895 1.00 96.56 186 GLY A N 1
ATOM 1321 C CA . GLY A 1 186 ? -12.145 5.113 -9.498 1.00 96.56 186 GLY A CA 1
ATOM 1322 C C . GLY A 1 186 ? -13.353 4.282 -9.942 1.00 96.56 186 GLY A C 1
ATOM 1323 O O . GLY A 1 186 ? -14.488 4.724 -9.781 1.00 96.56 186 GLY A O 1
ATOM 1324 N N . GLU A 1 187 ? -13.129 3.067 -10.449 1.00 96.62 187 GLU A N 1
ATOM 1325 C CA . GLU A 1 187 ? -14.196 2.202 -10.971 1.00 96.62 187 GLU A CA 1
ATOM 1326 C C . GLU A 1 187 ? -14.986 1.452 -9.892 1.00 96.62 187 GLU A C 1
ATOM 1328 O O . GLU A 1 187 ? -16.198 1.275 -10.021 1.00 96.62 187 GLU A O 1
ATOM 1333 N N . GLY A 1 188 ? -14.324 0.978 -8.835 1.00 89.12 188 GLY A N 1
ATOM 1334 C CA . GLY A 1 188 ? -14.973 0.120 -7.835 1.00 89.12 188 GLY A CA 1
ATOM 1335 C C . GLY A 1 188 ? -14.490 0.316 -6.407 1.00 89.12 188 GLY A C 1
ATOM 1336 O O . GLY A 1 188 ? -14.679 -0.566 -5.565 1.00 89.12 188 GLY A O 1
ATOM 1337 N N . GLY A 1 189 ? -13.867 1.459 -6.125 1.00 93.56 189 GLY A N 1
ATOM 1338 C CA . GLY A 1 189 ? -13.386 1.824 -4.802 1.00 93.56 189 GLY A CA 1
ATOM 1339 C C . GLY A 1 189 ? -12.307 0.880 -4.276 1.00 93.56 189 GLY A C 1
ATOM 1340 O O . GLY A 1 189 ? -11.534 0.280 -5.022 1.00 93.56 189 GLY A O 1
ATOM 1341 N N . VAL A 1 190 ? -12.270 0.736 -2.949 1.00 89.75 190 VAL A N 1
ATOM 1342 C CA . VAL A 1 190 ? -11.221 -0.009 -2.231 1.00 89.75 190 VAL A CA 1
ATOM 1343 C C . VAL A 1 190 ? -11.175 -1.492 -2.624 1.00 89.75 190 VAL A C 1
ATOM 1345 O O . VAL A 1 190 ? -10.092 -2.064 -2.682 1.00 89.75 190 VAL A O 1
ATOM 1348 N N . GLY A 1 191 ? -12.321 -2.116 -2.918 1.00 93.62 191 GLY A N 1
ATOM 1349 C CA . GLY A 1 191 ? -12.379 -3.539 -3.275 1.00 93.62 191 GLY A CA 1
ATOM 1350 C C . GLY A 1 191 ? -11.665 -3.843 -4.594 1.00 93.62 191 GLY A C 1
ATOM 1351 O O . GLY A 1 191 ? -10.746 -4.656 -4.624 1.00 93.62 191 GLY A O 1
ATOM 1352 N N . ARG A 1 192 ? -12.026 -3.127 -5.669 1.00 94.62 192 ARG A N 1
ATOM 1353 C CA . ARG A 1 192 ? -11.361 -3.268 -6.978 1.00 94.62 192 ARG A CA 1
ATOM 1354 C C . ARG A 1 192 ? -9.912 -2.811 -6.947 1.00 94.62 192 ARG A C 1
ATOM 1356 O O . ARG A 1 192 ? -9.074 -3.410 -7.614 1.00 94.62 192 ARG A O 1
ATOM 1363 N N . TRP A 1 193 ? -9.613 -1.785 -6.153 1.00 96.75 193 TRP A N 1
ATOM 1364 C CA . TRP A 1 193 ? -8.239 -1.368 -5.912 1.00 96.75 193 TRP A CA 1
ATOM 1365 C C . TRP A 1 193 ? -7.406 -2.503 -5.306 1.00 96.75 193 TRP A C 1
ATOM 1367 O O . TRP A 1 193 ? -6.342 -2.799 -5.833 1.00 96.75 193 TRP A O 1
ATOM 1377 N N . ALA A 1 194 ? -7.898 -3.192 -4.271 1.00 93.75 194 ALA A N 1
ATOM 1378 C CA . ALA A 1 194 ? -7.174 -4.297 -3.640 1.00 93.75 194 ALA A CA 1
ATOM 1379 C C . ALA A 1 194 ? -6.925 -5.468 -4.611 1.00 93.75 194 ALA A C 1
ATOM 1381 O O . ALA A 1 194 ? -5.811 -5.981 -4.679 1.00 93.75 194 ALA A O 1
ATOM 1382 N N . GLU A 1 195 ? -7.924 -5.834 -5.421 1.00 94.50 195 GLU A N 1
ATOM 1383 C CA . GLU A 1 195 ? -7.769 -6.841 -6.484 1.00 94.50 195 GLU A CA 1
ATOM 1384 C C . GLU A 1 195 ? -6.750 -6.422 -7.558 1.00 94.50 195 GLU A C 1
ATOM 1386 O O . GLU A 1 195 ? -6.112 -7.264 -8.191 1.00 94.50 195 GLU A O 1
ATOM 1391 N N . GLN A 1 196 ? -6.620 -5.119 -7.825 1.00 97.06 196 GLN A N 1
ATOM 1392 C CA . GLN A 1 196 ? -5.610 -4.599 -8.744 1.00 97.06 196 GLN A CA 1
ATOM 1393 C C . GLN A 1 196 ? -4.220 -4.604 -8.098 1.00 97.06 196 GLN A C 1
ATOM 1395 O O . GLN A 1 196 ? -3.263 -4.967 -8.769 1.00 97.06 196 GLN A O 1
ATOM 1400 N N . VAL A 1 197 ? -4.100 -4.272 -6.806 1.00 95.94 197 VAL A N 1
ATOM 1401 C CA . VAL A 1 197 ? -2.831 -4.345 -6.056 1.00 95.94 197 VAL A CA 1
ATOM 1402 C C . VAL A 1 197 ? -2.226 -5.741 -6.134 1.00 95.94 197 VAL A C 1
ATOM 1404 O O . VAL A 1 197 ? -1.040 -5.862 -6.424 1.00 95.94 197 VAL A O 1
ATOM 1407 N N . GLU A 1 198 ? -3.026 -6.788 -5.923 1.00 93.81 198 GLU A N 1
ATOM 1408 C CA . GLU A 1 198 ? -2.546 -8.172 -6.003 1.00 93.81 198 GLU A CA 1
ATOM 1409 C C . GLU A 1 198 ? -1.968 -8.488 -7.393 1.00 93.81 198 GLU A C 1
ATOM 1411 O O . GLU A 1 198 ? -0.854 -9.002 -7.501 1.00 93.81 198 GLU A O 1
ATOM 1416 N N . ARG A 1 199 ? -2.657 -8.060 -8.459 1.00 94.75 199 ARG A N 1
ATOM 1417 C CA . ARG A 1 199 ? -2.192 -8.217 -9.846 1.00 94.75 199 ARG A CA 1
ATOM 1418 C C . ARG A 1 199 ? -0.917 -7.426 -10.147 1.00 94.75 199 ARG A C 1
ATOM 1420 O O . ARG A 1 199 ? -0.023 -7.940 -10.815 1.00 94.75 199 ARG A O 1
ATOM 1427 N N . GLU A 1 200 ? -0.801 -6.194 -9.654 1.00 95.38 200 GLU A N 1
ATOM 1428 C CA . GLU A 1 200 ? 0.415 -5.390 -9.837 1.00 95.38 200 GLU A CA 1
ATOM 1429 C C . GLU A 1 200 ? 1.614 -5.976 -9.079 1.00 95.38 200 GLU A C 1
ATOM 1431 O O . GLU A 1 200 ? 2.730 -5.933 -9.594 1.00 95.38 200 GLU A O 1
ATOM 1436 N N . MET A 1 201 ? 1.399 -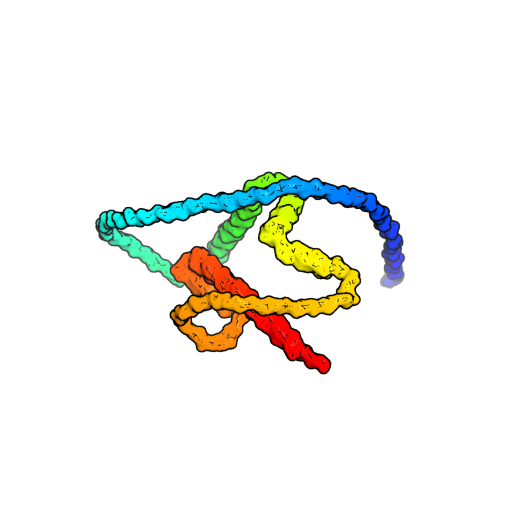6.558 -7.893 1.00 93.19 201 MET A N 1
ATOM 1437 C CA . MET A 1 201 ? 2.456 -7.227 -7.126 1.00 93.19 201 MET A CA 1
ATOM 1438 C C . MET A 1 201 ? 2.981 -8.484 -7.829 1.00 93.19 201 MET A C 1
ATOM 1440 O O . MET A 1 201 ? 4.183 -8.762 -7.800 1.00 93.19 201 MET A O 1
ATOM 1444 N N . GLU A 1 202 ? 2.102 -9.261 -8.462 1.00 93.31 202 GLU A N 1
ATOM 1445 C CA . GLU A 1 202 ? 2.518 -10.407 -9.274 1.00 93.31 202 GLU A CA 1
ATOM 1446 C C . GLU A 1 202 ? 3.331 -9.956 -10.492 1.00 93.31 202 GLU A C 1
ATOM 1448 O O . GLU A 1 202 ? 4.409 -10.500 -10.747 1.00 93.31 202 GLU A O 1
ATOM 1453 N N . ALA A 1 203 ? 2.880 -8.904 -11.180 1.00 93.12 203 ALA A N 1
ATOM 1454 C CA . ALA A 1 203 ? 3.597 -8.333 -12.316 1.00 93.12 203 ALA A CA 1
ATOM 1455 C C . ALA A 1 203 ? 4.988 -7.791 -11.925 1.00 93.12 203 ALA A C 1
ATOM 1457 O O . ALA A 1 203 ? 5.963 -8.016 -12.647 1.00 93.12 203 ALA A O 1
ATOM 1458 N N . GLU A 1 204 ? 5.113 -7.144 -10.760 1.00 93.06 204 GLU A N 1
ATOM 1459 C CA . GLU A 1 204 ? 6.401 -6.707 -10.205 1.00 93.06 204 GLU A CA 1
ATOM 1460 C C . GLU A 1 204 ? 7.335 -7.896 -9.958 1.00 93.06 204 GLU A C 1
ATOM 1462 O O . GLU A 1 204 ? 8.500 -7.888 -10.370 1.00 93.06 204 GLU A O 1
ATOM 1467 N N . ARG A 1 205 ? 6.820 -8.960 -9.327 1.00 90.75 205 ARG A N 1
ATOM 1468 C CA . ARG A 1 205 ? 7.596 -10.177 -9.061 1.00 90.75 205 ARG A CA 1
ATOM 1469 C C . ARG A 1 205 ? 8.126 -10.786 -10.358 1.00 90.75 205 ARG A C 1
ATOM 1471 O O . ARG A 1 205 ? 9.297 -11.167 -10.417 1.00 90.75 205 ARG A O 1
ATOM 1478 N N . GLU A 1 206 ? 7.286 -10.917 -11.380 1.00 92.00 206 GLU A N 1
ATOM 1479 C CA . GLU A 1 206 ? 7.699 -11.470 -12.673 1.00 92.00 206 GLU A CA 1
ATOM 1480 C C . GLU A 1 206 ? 8.770 -10.609 -13.345 1.00 92.00 206 GLU A C 1
ATOM 1482 O O . GLU A 1 206 ? 9.756 -11.134 -13.879 1.00 92.00 206 GLU A O 1
ATOM 1487 N N . TRP A 1 207 ? 8.610 -9.288 -13.272 1.00 92.19 207 TRP A N 1
ATOM 1488 C CA . TRP A 1 207 ? 9.589 -8.340 -13.781 1.00 92.19 207 TRP A CA 1
ATOM 1489 C C . TRP A 1 207 ? 10.937 -8.469 -13.063 1.00 92.19 207 TRP A C 1
ATOM 1491 O O . TRP A 1 207 ? 11.980 -8.526 -13.718 1.00 92.19 207 TRP A O 1
ATOM 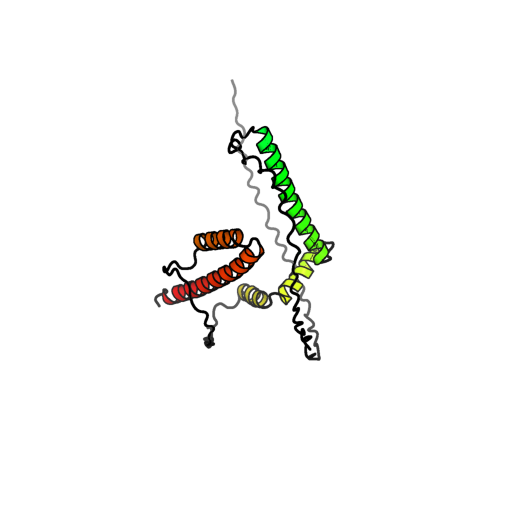1501 N N . GLU A 1 208 ? 10.946 -8.609 -11.734 1.00 89.69 208 GLU A N 1
ATOM 1502 C CA . GLU A 1 208 ? 12.180 -8.830 -10.978 1.00 89.69 208 GLU A CA 1
ATOM 1503 C C . GLU A 1 208 ? 12.886 -10.130 -11.365 1.00 89.69 208 GLU A C 1
ATOM 1505 O O . GLU A 1 208 ? 14.114 -10.154 -11.488 1.00 89.69 208 GLU A O 1
ATOM 1510 N N . VAL A 1 209 ? 12.134 -11.221 -11.535 1.00 91.88 209 VAL A N 1
ATOM 1511 C CA . VAL A 1 209 ? 12.701 -12.519 -11.925 1.00 91.88 209 VAL A CA 1
ATOM 1512 C C . VAL A 1 209 ? 13.370 -12.410 -13.292 1.00 91.88 209 VAL A C 1
ATOM 1514 O O . VAL A 1 209 ? 14.512 -12.851 -13.446 1.00 91.88 209 VAL A O 1
ATOM 1517 N N . ARG A 1 210 ? 12.705 -11.766 -14.258 1.00 90.31 210 ARG A N 1
ATOM 1518 C CA . ARG A 1 210 ? 13.259 -11.528 -15.597 1.00 90.31 210 ARG A CA 1
ATOM 1519 C C . ARG A 1 210 ? 14.517 -10.666 -15.534 1.00 90.31 210 ARG A C 1
ATOM 1521 O O . ARG A 1 210 ? 15.566 -11.085 -16.005 1.00 90.31 210 ARG A O 1
ATOM 1528 N N . ARG A 1 211 ? 14.462 -9.543 -14.815 1.00 90.19 211 ARG A N 1
ATOM 1529 C CA . ARG A 1 211 ? 15.604 -8.636 -14.633 1.00 90.19 211 ARG A CA 1
ATOM 1530 C C . ARG A 1 211 ? 16.819 -9.321 -14.001 1.00 90.19 211 ARG A C 1
ATOM 1532 O O . ARG A 1 211 ? 17.957 -8.996 -14.338 1.00 90.19 211 ARG A O 1
ATOM 1539 N N . ARG A 1 212 ? 16.609 -10.239 -13.051 1.00 90.12 212 ARG A N 1
ATOM 1540 C CA . ARG A 1 212 ? 17.701 -11.019 -12.442 1.00 90.12 212 ARG A CA 1
ATOM 1541 C C . ARG A 1 212 ? 18.314 -11.992 -13.439 1.00 90.12 212 ARG A C 1
ATOM 1543 O O . ARG A 1 212 ? 19.533 -12.116 -13.454 1.00 90.12 212 ARG A O 1
ATOM 1550 N N . LYS A 1 213 ? 17.486 -12.648 -14.254 1.00 92.19 213 LYS A N 1
ATOM 1551 C CA . LYS A 1 213 ? 17.950 -13.540 -15.318 1.00 92.19 213 LYS A CA 1
ATOM 1552 C C . LYS A 1 213 ? 18.808 -12.778 -16.330 1.00 92.19 213 LYS A C 1
ATOM 1554 O O . LYS A 1 213 ? 19.957 -13.148 -16.529 1.00 92.19 213 LYS A O 1
ATOM 1559 N N . ASP A 1 214 ? 18.310 -11.652 -16.832 1.00 89.88 214 ASP A N 1
ATOM 1560 C CA . ASP A 1 214 ? 19.031 -10.827 -17.809 1.00 89.88 214 ASP A CA 1
ATOM 1561 C C . ASP A 1 214 ? 20.377 -10.331 -17.252 1.00 89.88 214 ASP A C 1
ATOM 1563 O O . ASP A 1 214 ? 21.379 -10.280 -17.961 1.00 89.88 214 ASP A O 1
ATOM 1567 N N . ARG A 1 215 ? 20.437 -10.009 -15.949 1.00 89.81 215 ARG A N 1
ATOM 1568 C CA . ARG A 1 215 ? 21.691 -9.631 -15.279 1.00 89.81 215 ARG A CA 1
ATOM 1569 C C . ARG A 1 215 ? 22.703 -10.777 -15.230 1.00 89.81 215 ARG A C 1
ATOM 1571 O O . ARG A 1 215 ? 23.892 -10.498 -15.309 1.00 89.81 215 ARG A O 1
ATOM 1578 N N . LEU A 1 216 ? 22.258 -12.020 -15.045 1.00 92.31 216 LEU A N 1
ATOM 1579 C CA . LEU A 1 216 ? 23.148 -13.185 -15.022 1.00 92.31 216 LEU A CA 1
ATOM 1580 C C . LEU A 1 216 ? 23.701 -13.484 -16.418 1.00 92.31 216 LEU A C 1
ATOM 1582 O O . LEU A 1 216 ? 24.887 -13.769 -16.541 1.00 92.31 216 LEU A O 1
ATOM 1586 N N . ASP A 1 217 ? 22.867 -13.346 -17.449 1.00 91.06 217 ASP A N 1
ATOM 1587 C CA . ASP A 1 217 ? 23.256 -13.582 -18.843 1.00 91.06 217 ASP A CA 1
ATOM 1588 C C . ASP A 1 217 ? 24.200 -12.482 -19.381 1.00 91.06 217 ASP A C 1
ATOM 1590 O O . ASP A 1 217 ? 25.009 -12.730 -20.273 1.00 91.06 217 ASP A O 1
ATOM 1594 N N . ALA A 1 218 ? 24.135 -11.266 -18.824 1.00 90.44 218 ALA A N 1
ATOM 1595 C CA . ALA A 1 218 ? 24.950 -10.120 -19.234 1.00 90.44 218 ALA A CA 1
ATOM 1596 C C . ALA A 1 218 ? 26.360 -10.059 -18.613 1.00 90.44 218 ALA A C 1
ATOM 1598 O O . ALA A 1 218 ? 27.100 -9.123 -18.915 1.00 90.44 218 ALA A O 1
ATOM 1599 N N . VAL A 1 219 ? 26.748 -10.995 -17.739 1.00 90.69 219 VAL A N 1
ATOM 1600 C CA . VAL A 1 219 ? 28.120 -11.070 -17.205 1.00 90.69 219 VAL A CA 1
ATOM 1601 C C . VAL A 1 219 ? 28.963 -11.924 -18.163 1.00 90.69 219 VAL A C 1
ATOM 1603 O O . VAL A 1 219 ? 28.821 -13.147 -18.137 1.00 90.69 219 VAL A O 1
ATOM 1606 N N . PRO A 1 220 ? 29.818 -11.330 -19.023 1.00 77.38 220 PRO A N 1
ATOM 1607 C CA . PRO A 1 220 ? 30.716 -12.108 -19.871 1.00 77.38 220 PRO A CA 1
ATOM 1608 C C . PRO A 1 220 ? 31.719 -12.862 -18.989 1.00 77.38 220 PRO A C 1
ATOM 1610 O O . PRO A 1 220 ? 32.327 -12.268 -18.095 1.00 77.38 220 PRO A O 1
ATOM 1613 N N . GLY A 1 221 ? 31.827 -14.173 -19.219 1.00 68.88 221 GLY A N 1
ATOM 1614 C CA . GLY A 1 221 ? 32.787 -15.059 -18.552 1.00 68.88 221 GLY A CA 1
ATOM 1615 C C . GLY A 1 221 ? 34.219 -14.886 -19.035 1.00 68.88 221 GLY A C 1
ATOM 1616 O O . GLY A 1 221 ? 34.414 -14.342 -20.146 1.00 68.88 221 GLY A O 1
#

Foldseek 3Di:
DDDDDDDPPPDDDDDDPPDDDDDPPPDPPDDPPDDDDDDDPDDPDPDDDPPPDPPPDPDDPDDPDPDDPPPPPPVPPPPVVVVVVVVVVVVVVVVVVVVVVVVVVCVVLVDDDPVVVVVSVVVCCCVVPVVVVVVVVVVPPPPDPDDDDDDDDDDDDDDDDDDDDDDDPPQQDPVVLVVQLVVLCVPPNPVSSVVSVVVSVVSVVVSVVVVVVVVVVPDDD

Organism: NCBI:txid1353952

Radius of gyration: 31.72 Å; chains: 1; bounding box: 90×88×54 Å

Sequence (221 aa):
MLQEEAAAGMSDATPPASSSSPPAAQHPISLPTQPGRAQALVLPSRRSSPSSGALTLPSRPTRPLPKPPAASASALSLSPLHALGAFGLASLGVVGLAAGGVWAVKLAVGVNDMDEFRLKARLMLGSALPGLSERVHRAVSPSERGFSAPPSPASPNTSTQPAAAPREDDGWTFAAAQERLAHAFGEGGVGRWAEQVEREMEAEREWEVRRRKDRLDAVPG

pLDDT: mean 70.2, std 18.35, range [41.25, 97.06]